Protein AF-A0AAD8W5A6-F1 (afdb_monomer_lite)

Secondary structure (DSSP, 8-state):
-HHHHHHHHHHHHHHHHHHTTTTTTT---HHHHHHTT--THHHHHTT----HHHHS--TTGGGS-------SS-SHHHHHHHHHHHHHHHHHHHHHHHHT---S--S-HHHHHHHTS--PPTT-TT-----SPPPP-----S------------SS-SSS--TTTHHHHH-HHHHH--THHHHHHHHHHHHHHHHHHHHHHHHHS-TTS-S-TT--GGGSSTT-HHHHHHHHHHHHHHHHHHHHHHHHHHHHHHHHS----HHHHHHIIIIIIHHHHHHHHHHHHHHHHHH-

Sequence (292 aa):
MHDLHRERELIYDLFEAATERVEGVGFISGEEAVNWGLSGPMLRASGIQWDLRKVDLYESYNQFDWKVQWQKEGDSLARYLVRISEMRESIKIIQQAIEKIPGGPYENLEVRRFKKAKTSEWNDFEYKFLGKKPSPNFELSKQELYVRVEAPKECERLPFDLPEAEEELVAGYQTEYSGIKYALFYLVSYLNLLVSSLFVTVLYLGGWDLSIPYISFFDFFKMNNAVGILEITMGIFITLTKAYLFLFISITIRWTLPRMRMDQLLNLGWKFLLPISLGNLLLTTSFQLVSL

InterPro domains:
  IPR001694 NADH:ubiquinone oxidoreductase, subunit 1/F420H2 oxidoreductase subunit H [PF00146] (151-284)
  IPR001694 NADH:ubiquinone oxidoreductase, subunit 1/F420H2 oxidoreductase subunit H [PTHR11432] (153-291)
  IPR018086 NADH:ubiquinone oxidoreductase, subunit 1, conserved site [PS00668] (159-172)
  IPR029014 [NiFe]-hydrogenase, large subunit [G3DSA:1.10.645.10] (2-155)
  IPR029014 [NiFe]-hydrogenase, large subunit [SSF56762] (11-153)

Organism: Lolium multiflorum (NCBI:txid4521)

pLDDT: mean 75.88, std 16.31, range [29.52, 95.25]

Radius of gyration: 30.66 Å; chains: 1; bounding box: 78×52×74 Å

Foldseek 3Di:
DVVLVVVVVVCCVVCVVVCVVFQPAQADALVRCVVVVHDDLLNQANPDQDDCCVVVPDDCSVVADAGQAGHNRSTRVSSVSSVVRVVVRVVSRVVVCVVVPDDDDPDDPVLVVVVPPDPDPDPDPPDDDCVDSPDPPDDDDPDDDDDDDNDPDDPCDDDPDHVVCCCVPPVPCVVVDDDPVSVVVVVVVLVVLLVVLLVCCVPPVVQLDNSDPPCPVVVVQPPDPVVVVVSVVSSVVVSNVSSVVSSVVVVVCVVPDDDDDPVVVVCCVPVPVVVVVVVVVVVVVVVVVVVD

Structure (mmCIF, N/CA/C/O backbone):
data_AF-A0AAD8W5A6-F1
#
_entry.id   AF-A0AAD8W5A6-F1
#
loop_
_atom_site.group_PDB
_atom_site.id
_atom_site.type_symbol
_atom_site.label_atom_id
_atom_site.label_alt_id
_atom_site.label_comp_id
_atom_site.label_asym_id
_atom_site.label_entity_id
_atom_site.label_seq_id
_atom_site.pdbx_PDB_ins_code
_atom_site.Cartn_x
_atom_site.Cartn_y
_atom_site.Cartn_z
_atom_site.occupancy
_atom_site.B_iso_or_equiv
_atom_site.auth_seq_id
_atom_site.auth_comp_id
_atom_site.auth_asym_id
_atom_site.auth_atom_id
_atom_site.pdbx_PDB_model_num
ATOM 1 N N . MET A 1 1 ? -8.857 -13.019 28.274 1.00 40.88 1 MET A N 1
ATOM 2 C CA . MET A 1 1 ? -7.566 -13.384 28.897 1.00 40.88 1 MET A CA 1
ATOM 3 C C . MET A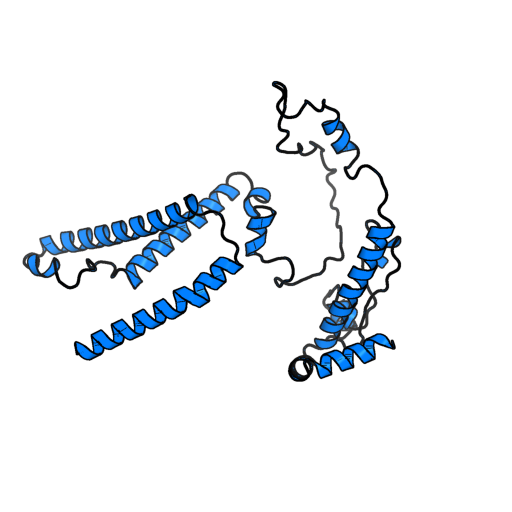 1 1 ? -7.224 -14.859 28.699 1.00 40.88 1 MET A C 1
ATOM 5 O O . MET A 1 1 ? -6.072 -15.138 28.420 1.00 40.88 1 MET A O 1
ATOM 9 N N . HIS A 1 2 ? -8.191 -15.789 28.755 1.00 40.00 2 HIS A N 1
ATOM 10 C CA . HIS A 1 2 ? -7.909 -17.222 28.557 1.00 40.00 2 HIS A CA 1
ATOM 11 C C . HIS A 1 2 ? -7.521 -17.616 27.110 1.00 40.00 2 HIS A C 1
ATOM 13 O O . HIS A 1 2 ? -6.748 -18.554 26.944 1.00 40.00 2 HIS A O 1
ATOM 19 N N . ASP A 1 3 ? -7.995 -16.888 26.087 1.00 57.75 3 ASP A N 1
ATOM 20 C CA . ASP A 1 3 ? -7.658 -17.147 24.669 1.00 57.75 3 ASP A CA 1
ATOM 21 C C . ASP A 1 3 ? -6.264 -16.637 24.261 1.00 57.75 3 ASP A C 1
ATOM 23 O O . ASP A 1 3 ? -5.530 -17.331 23.566 1.00 57.75 3 ASP A O 1
ATOM 27 N N . LEU A 1 4 ? -5.852 -15.464 24.759 1.00 57.03 4 LEU A N 1
ATOM 28 C CA . LEU A 1 4 ? -4.573 -14.838 24.389 1.00 57.03 4 LEU A CA 1
ATOM 29 C C . LEU A 1 4 ? -3.355 -15.654 24.844 1.00 57.03 4 LEU A C 1
ATOM 31 O O . LEU A 1 4 ? -2.354 -15.707 24.136 1.00 57.03 4 LEU A O 1
ATOM 35 N N . HIS A 1 5 ? -3.436 -16.317 26.004 1.00 58.38 5 HIS A N 1
ATOM 36 C CA . HIS A 1 5 ? -2.363 -17.204 26.465 1.00 58.38 5 HIS A CA 1
ATOM 37 C C . HIS A 1 5 ? -2.216 -18.442 25.576 1.00 58.38 5 HIS A C 1
ATOM 39 O O . HIS A 1 5 ? -1.097 -18.792 25.218 1.00 58.38 5 HIS A O 1
ATOM 45 N N . ARG A 1 6 ? -3.334 -19.041 25.148 1.00 61.62 6 ARG A N 1
ATOM 46 C CA . ARG A 1 6 ? -3.326 -20.191 24.234 1.00 61.62 6 ARG A CA 1
ATOM 47 C C . ARG A 1 6 ? -2.804 -19.812 22.847 1.00 61.62 6 ARG A C 1
ATOM 49 O O . ARG A 1 6 ? -2.130 -20.602 22.204 1.00 61.62 6 ARG A O 1
ATOM 56 N N . GLU A 1 7 ? -3.105 -18.606 22.376 1.00 61.84 7 GLU A N 1
ATOM 57 C CA . GLU A 1 7 ? -2.558 -18.095 21.114 1.00 61.84 7 GLU A CA 1
ATOM 58 C C . GLU A 1 7 ? -1.066 -17.848 21.177 1.00 61.84 7 GLU A C 1
ATOM 60 O O . GLU A 1 7 ? -0.357 -18.167 20.228 1.00 61.84 7 GLU A O 1
ATOM 65 N N . ARG A 1 8 ? -0.601 -17.285 22.294 1.00 63.53 8 ARG A N 1
ATOM 66 C CA . ARG A 1 8 ? 0.821 -17.091 22.520 1.00 63.53 8 ARG A CA 1
ATOM 67 C C . ARG A 1 8 ? 1.534 -18.445 22.456 1.00 63.53 8 ARG A C 1
ATOM 69 O O . ARG A 1 8 ? 2.492 -18.563 21.704 1.00 63.53 8 ARG A O 1
ATOM 76 N N . GLU A 1 9 ? 1.005 -19.466 23.133 1.00 61.66 9 GLU A N 1
ATOM 77 C CA . GLU A 1 9 ? 1.509 -20.848 23.059 1.00 61.66 9 GLU A CA 1
ATOM 78 C C . GLU A 1 9 ? 1.485 -21.409 21.628 1.00 61.66 9 GLU A C 1
ATOM 80 O O . GLU A 1 9 ? 2.519 -21.837 21.138 1.00 61.66 9 GLU A O 1
ATOM 85 N N . LEU A 1 10 ? 0.369 -21.300 20.896 1.00 64.69 10 LEU A N 1
ATOM 86 C CA . LEU A 1 10 ? 0.279 -21.778 19.507 1.00 64.69 10 LEU A CA 1
ATOM 87 C C . LEU A 1 10 ? 1.257 -21.076 18.553 1.00 64.69 10 LEU A C 1
ATOM 89 O O . LEU A 1 10 ? 1.748 -21.695 17.613 1.00 64.69 10 LEU A O 1
ATOM 93 N N . ILE A 1 11 ? 1.519 -19.782 18.753 1.00 65.31 11 ILE A N 1
ATOM 94 C CA . ILE A 1 11 ? 2.479 -19.020 17.942 1.00 65.31 11 ILE A CA 1
ATOM 95 C C . ILE A 1 11 ? 3.914 -19.433 18.282 1.00 65.31 11 ILE A C 1
ATOM 97 O O . ILE A 1 11 ? 4.718 -19.587 17.362 1.00 65.31 11 ILE A O 1
ATOM 101 N N . TYR A 1 12 ? 4.230 -19.647 19.564 1.00 64.62 12 TYR A N 1
ATOM 102 C CA . TYR A 1 12 ? 5.518 -20.219 19.960 1.00 64.62 12 TYR A CA 1
ATOM 103 C C . TYR A 1 12 ? 5.698 -21.623 19.372 1.00 64.62 12 TYR A C 1
ATOM 105 O O . TYR A 1 12 ? 6.742 -21.887 18.788 1.00 64.62 12 TYR A O 1
ATOM 113 N N . ASP A 1 13 ? 4.666 -22.467 19.403 1.00 63.31 13 ASP A N 1
ATOM 114 C CA . ASP A 1 13 ? 4.730 -23.834 18.876 1.00 63.31 13 ASP A CA 1
ATOM 115 C C . ASP A 1 13 ? 4.913 -23.878 17.347 1.00 63.31 13 ASP A C 1
ATOM 117 O O . ASP A 1 13 ? 5.602 -24.755 16.825 1.00 63.31 13 ASP A O 1
ATOM 121 N N . LEU A 1 14 ? 4.306 -22.943 16.600 1.00 61.59 14 LEU A N 1
ATOM 122 C CA . LEU A 1 14 ? 4.410 -22.903 15.133 1.00 61.59 14 LEU A CA 1
ATOM 123 C C . LEU A 1 14 ? 5.656 -22.154 14.627 1.00 61.59 14 LEU A C 1
ATOM 125 O O . LEU A 1 14 ? 6.135 -22.439 13.528 1.00 61.59 14 LEU A O 1
ATOM 129 N N . PHE A 1 15 ? 6.145 -21.163 15.382 1.00 65.50 15 PHE A N 1
ATOM 130 C CA . PHE A 1 15 ? 7.146 -20.192 14.926 1.00 65.50 15 PHE A CA 1
ATOM 131 C C . PHE A 1 15 ? 8.101 -19.725 16.040 1.00 65.50 15 PHE A C 1
ATOM 133 O O . PHE A 1 15 ? 8.435 -18.541 16.114 1.00 65.50 15 PHE A O 1
ATOM 140 N N . GLU A 1 16 ? 8.584 -20.636 16.883 1.00 71.81 16 GLU A N 1
ATOM 141 C CA . GLU A 1 16 ? 9.521 -20.368 17.989 1.00 71.81 16 GLU A CA 1
ATOM 142 C C . GLU A 1 16 ? 10.671 -19.425 17.582 1.00 71.81 16 GLU A C 1
ATOM 144 O O . GLU A 1 16 ? 10.802 -18.319 18.108 1.00 71.81 16 GLU A O 1
ATOM 149 N N . ALA A 1 17 ? 11.397 -19.776 16.515 1.00 68.12 17 ALA A N 1
ATOM 150 C CA . ALA A 1 17 ? 12.515 -18.987 15.993 1.00 68.12 17 ALA A CA 1
ATOM 151 C C . ALA A 1 17 ? 12.117 -17.600 15.447 1.00 68.12 17 ALA A C 1
ATOM 153 O O . ALA A 1 17 ? 12.955 -16.707 15.317 1.00 68.12 17 ALA A O 1
ATOM 154 N N . ALA A 1 18 ? 10.857 -17.389 15.050 1.00 66.00 18 ALA A N 1
ATOM 155 C CA . ALA A 1 18 ? 10.391 -16.061 14.658 1.00 66.00 18 ALA A CA 1
ATOM 156 C C . ALA A 1 18 ? 10.026 -15.223 15.884 1.00 66.00 18 ALA A C 1
ATOM 158 O O . ALA A 1 18 ? 10.347 -14.038 15.907 1.00 66.00 18 ALA A O 1
ATOM 159 N N . THR A 1 19 ? 9.414 -15.837 16.895 1.00 72.56 19 THR A N 1
ATOM 160 C CA . THR A 1 19 ? 9.009 -15.161 18.129 1.00 72.56 19 THR A CA 1
ATOM 161 C C . THR A 1 19 ? 10.223 -14.681 18.923 1.00 72.56 19 THR A C 1
ATOM 163 O O . THR A 1 19 ? 10.275 -13.509 19.293 1.00 72.56 19 THR A O 1
ATOM 166 N N . GLU A 1 20 ? 11.262 -15.513 19.048 1.00 76.19 20 GLU A N 1
ATOM 167 C CA . GLU A 1 20 ? 12.530 -15.148 19.703 1.00 76.19 20 GLU A CA 1
ATOM 168 C C . GLU A 1 20 ? 13.233 -13.942 19.058 1.00 76.19 20 GLU A C 1
ATOM 170 O O . GLU A 1 20 ? 13.929 -13.187 19.731 1.00 76.19 20 GLU A O 1
ATOM 175 N N . ARG A 1 21 ? 13.049 -13.719 17.749 1.00 75.06 21 ARG A N 1
ATOM 176 C CA . ARG A 1 21 ? 13.660 -12.579 17.037 1.00 75.06 21 ARG A CA 1
ATOM 177 C C . ARG A 1 21 ? 12.950 -11.251 17.278 1.00 75.06 21 ARG A C 1
ATOM 179 O O . ARG A 1 21 ? 13.483 -10.209 16.902 1.00 75.06 21 ARG A O 1
ATOM 186 N N . VAL A 1 22 ? 11.726 -11.288 17.791 1.00 77.38 22 VAL A N 1
ATOM 187 C CA . VAL A 1 22 ? 10.804 -10.144 17.805 1.00 77.38 22 VAL A CA 1
ATOM 188 C C . VAL A 1 22 ? 10.428 -9.755 19.239 1.00 77.38 22 VAL A C 1
ATOM 190 O O . VAL A 1 22 ? 10.142 -8.584 19.502 1.00 77.38 22 VAL A O 1
ATOM 193 N N . GLU A 1 23 ? 10.478 -10.707 20.171 1.00 82.19 23 GLU A N 1
ATOM 194 C CA . GLU A 1 23 ? 10.298 -10.478 21.604 1.00 82.19 23 GLU A CA 1
ATOM 195 C C . GLU A 1 23 ? 11.386 -9.545 22.162 1.00 82.19 23 GLU A C 1
ATOM 197 O O . GLU A 1 23 ? 12.576 -9.698 21.889 1.00 82.19 23 GLU A O 1
ATOM 202 N N . GLY A 1 24 ? 10.971 -8.511 22.898 1.00 81.56 24 GLY A N 1
ATOM 203 C CA . GLY A 1 24 ? 11.872 -7.500 23.466 1.00 81.56 24 GLY A CA 1
ATOM 204 C C . GLY A 1 24 ? 12.501 -6.529 22.454 1.00 81.56 24 GLY A C 1
ATOM 205 O O . GLY A 1 24 ? 13.207 -5.600 22.851 1.00 81.56 24 GLY A O 1
ATOM 206 N N . VAL A 1 25 ? 12.237 -6.680 21.152 1.00 84.94 25 VAL A N 1
ATOM 207 C CA . VAL A 1 25 ? 12.787 -5.800 20.110 1.00 84.94 25 VAL A CA 1
ATOM 208 C C . VAL A 1 25 ? 11.874 -4.604 19.866 1.00 84.94 25 VAL A C 1
ATOM 210 O O . VAL A 1 25 ? 10.673 -4.749 19.624 1.00 84.94 25 VAL A O 1
ATOM 213 N N . GLY A 1 26 ? 12.455 -3.402 19.848 1.00 83.56 26 GLY A N 1
ATOM 214 C CA . GLY A 1 26 ? 11.731 -2.165 19.545 1.00 83.56 26 GLY A CA 1
ATOM 215 C C . GLY A 1 26 ? 10.692 -1.816 20.610 1.00 83.56 26 GLY A C 1
ATOM 216 O O . GLY A 1 26 ? 9.564 -1.463 20.260 1.00 83.56 26 GLY A O 1
ATOM 217 N N . PHE A 1 27 ? 11.057 -1.978 21.881 1.00 91.62 27 PHE A N 1
ATOM 218 C CA . PHE A 1 27 ? 10.243 -1.582 23.025 1.00 91.62 27 PHE A CA 1
ATOM 219 C C . PHE A 1 27 ? 9.926 -0.083 22.984 1.00 91.62 27 PHE A C 1
ATOM 221 O O . PHE A 1 27 ? 10.818 0.733 22.755 1.00 91.62 27 PHE A O 1
ATOM 228 N N . ILE A 1 28 ? 8.658 0.263 23.209 1.00 90.81 28 ILE A N 1
ATOM 229 C CA . ILE A 1 28 ? 8.181 1.643 23.322 1.00 90.81 28 ILE A CA 1
ATOM 230 C C . ILE A 1 28 ? 7.239 1.724 24.517 1.00 90.81 28 ILE A C 1
ATOM 232 O O . ILE A 1 28 ? 6.224 1.019 24.563 1.00 90.81 28 ILE A O 1
ATOM 236 N N . SER A 1 29 ? 7.548 2.600 25.469 1.00 94.56 29 SER A N 1
ATOM 237 C CA . SER A 1 29 ? 6.673 2.854 26.613 1.00 94.56 29 SER A CA 1
ATOM 238 C C . SER A 1 29 ? 5.422 3.644 26.209 1.00 94.56 29 SER A C 1
ATOM 240 O O . SER A 1 29 ? 5.397 4.342 25.195 1.00 94.56 29 SER A O 1
ATOM 242 N N . GLY A 1 30 ? 4.361 3.571 27.018 1.00 92.31 30 GLY A N 1
ATOM 243 C CA . GLY A 1 30 ? 3.140 4.345 26.769 1.00 92.31 30 GLY A CA 1
ATOM 244 C C . GLY A 1 30 ? 3.389 5.859 26.729 1.00 92.31 30 GLY A C 1
ATOM 245 O O . GLY A 1 30 ? 2.831 6.552 25.882 1.00 92.31 30 GLY A O 1
ATOM 246 N N . GLU A 1 31 ? 4.271 6.373 27.590 1.00 94.50 31 GLU A N 1
ATOM 247 C CA . GLU A 1 31 ? 4.626 7.798 27.621 1.00 94.50 31 GLU A CA 1
ATOM 248 C C . GLU A 1 31 ? 5.377 8.227 26.355 1.00 94.50 31 GLU A C 1
ATOM 250 O O . GLU A 1 31 ? 5.037 9.245 25.752 1.00 94.50 31 GLU A O 1
ATOM 255 N N . GLU A 1 32 ? 6.348 7.428 25.902 1.00 92.50 32 GLU A N 1
ATOM 256 C CA . GLU A 1 32 ? 7.060 7.673 24.641 1.00 92.50 32 GLU A CA 1
ATOM 257 C C . GLU A 1 32 ? 6.111 7.617 23.444 1.00 92.50 32 GLU A C 1
ATOM 259 O O . GLU A 1 32 ? 6.164 8.491 22.580 1.00 92.50 32 GLU A O 1
ATOM 264 N N . ALA A 1 33 ? 5.195 6.644 23.416 1.00 91.06 33 ALA A N 1
ATOM 265 C CA . ALA A 1 33 ? 4.222 6.514 22.340 1.00 91.06 33 ALA A CA 1
ATOM 266 C C . ALA A 1 33 ? 3.334 7.763 22.210 1.00 91.06 33 ALA A C 1
ATOM 268 O O . ALA A 1 33 ? 3.078 8.217 21.093 1.00 91.06 33 ALA A O 1
ATOM 269 N N . VAL A 1 34 ? 2.904 8.349 23.332 1.00 92.81 34 VAL A N 1
ATOM 270 C CA . VAL A 1 34 ? 2.121 9.596 23.342 1.00 92.81 34 VAL A CA 1
ATOM 271 C C . VAL A 1 34 ? 2.981 10.789 22.935 1.00 92.81 34 VAL A C 1
ATOM 273 O O . VAL A 1 34 ? 2.568 11.566 22.074 1.00 92.81 34 VAL A O 1
ATOM 276 N N . ASN A 1 35 ? 4.184 10.917 23.498 1.00 95.25 35 ASN A N 1
ATOM 277 C CA . ASN A 1 35 ? 5.089 12.031 23.208 1.00 95.25 35 ASN A CA 1
ATOM 278 C C . ASN A 1 35 ? 5.527 12.069 21.737 1.00 95.25 35 ASN A C 1
ATOM 280 O O . ASN A 1 35 ? 5.684 13.147 21.168 1.00 95.25 35 ASN A O 1
ATOM 284 N N . TRP A 1 36 ? 5.697 10.907 21.103 1.00 91.69 36 TRP A N 1
ATOM 285 C CA . TRP A 1 36 ? 6.036 10.796 19.681 1.00 91.69 36 TRP A CA 1
ATOM 286 C C . TRP A 1 36 ? 4.817 10.869 18.751 1.00 91.69 36 TRP A C 1
ATOM 288 O O . TRP A 1 36 ? 4.975 10.808 17.533 1.00 91.69 36 TRP A O 1
ATOM 298 N N . GLY A 1 37 ? 3.598 10.990 19.289 1.00 88.88 37 GLY A N 1
ATOM 299 C CA . GLY A 1 37 ? 2.373 11.042 18.488 1.00 88.88 37 GLY A CA 1
ATOM 300 C C . GLY A 1 37 ? 2.063 9.730 17.758 1.00 88.88 37 GLY A C 1
ATOM 301 O O . GLY A 1 37 ? 1.445 9.739 16.687 1.00 88.88 37 GLY A O 1
ATOM 302 N N . LEU A 1 38 ? 2.494 8.591 18.309 1.00 87.44 38 LEU A N 1
ATOM 303 C CA . LEU A 1 38 ? 2.171 7.280 17.755 1.00 87.44 38 LEU A CA 1
ATOM 304 C C . LEU A 1 38 ? 0.667 7.003 17.883 1.00 87.44 38 LEU A C 1
ATOM 306 O O . LEU A 1 38 ? -0.014 7.464 18.795 1.00 87.44 38 LEU A O 1
ATOM 310 N N . SER A 1 39 ? 0.124 6.237 16.940 1.00 87.94 39 SER A N 1
ATOM 311 C CA . SER A 1 39 ? -1.311 5.941 16.867 1.00 87.94 39 SER A CA 1
ATOM 312 C C . SER A 1 39 ? -1.567 4.515 16.391 1.00 87.94 39 SER A C 1
ATOM 314 O O . SER A 1 39 ? -0.672 3.848 15.865 1.00 87.94 39 SER A O 1
ATOM 316 N N . GLY A 1 40 ? -2.800 4.045 16.590 1.00 89.50 40 GLY A N 1
ATOM 317 C CA . GLY A 1 40 ? -3.221 2.708 16.186 1.00 89.50 40 GLY A CA 1
ATOM 318 C C . GLY A 1 40 ? -2.467 1.613 16.957 1.00 89.50 40 GLY A C 1
ATOM 319 O O . GLY A 1 40 ? -2.277 1.743 18.169 1.00 89.50 40 GLY A O 1
ATOM 320 N N . PRO A 1 41 ? -1.991 0.555 16.283 1.00 89.50 41 PRO A N 1
ATOM 321 C CA . PRO A 1 41 ? -1.383 -0.608 16.936 1.00 89.50 41 PRO A CA 1
ATOM 322 C C . PRO A 1 41 ? -0.108 -0.303 17.725 1.00 89.50 41 PRO A C 1
ATOM 324 O O . PRO A 1 41 ? 0.156 -0.969 18.718 1.00 89.50 41 PRO A O 1
ATOM 327 N N . MET A 1 42 ? 0.655 0.725 17.336 1.00 89.25 42 MET A N 1
ATOM 328 C CA . MET A 1 42 ? 1.830 1.172 18.098 1.00 89.25 42 MET A CA 1
ATOM 329 C C . MET A 1 42 ? 1.431 1.655 19.497 1.00 89.25 42 MET A C 1
ATOM 331 O O . MET A 1 42 ? 2.045 1.275 20.484 1.00 89.25 42 MET A O 1
ATOM 335 N N . LEU A 1 43 ? 0.366 2.456 19.573 1.00 91.56 43 LEU A N 1
ATOM 336 C CA . LEU A 1 43 ? -0.152 3.014 20.820 1.00 91.56 43 LEU A CA 1
ATOM 337 C C . LEU A 1 43 ? -0.811 1.918 21.677 1.00 91.56 43 LEU A C 1
ATOM 339 O O . LEU A 1 43 ? -0.567 1.829 22.880 1.00 91.56 43 LEU A O 1
ATOM 343 N N . ARG A 1 44 ? -1.594 1.036 21.038 1.00 92.75 44 ARG A N 1
ATOM 344 C CA . ARG A 1 44 ? -2.288 -0.080 21.701 1.00 92.75 44 ARG A CA 1
ATOM 345 C C . ARG A 1 44 ? -1.348 -1.164 22.220 1.00 92.75 44 ARG A C 1
ATOM 347 O O . ARG A 1 44 ? -1.653 -1.776 23.238 1.00 92.75 44 ARG A O 1
ATOM 354 N N . ALA A 1 45 ? -0.216 -1.399 21.560 1.00 92.00 45 ALA A N 1
ATOM 355 C CA . ALA A 1 45 ? 0.793 -2.348 22.029 1.00 92.00 45 ALA A CA 1
ATOM 356 C C . ALA A 1 45 ? 1.595 -1.833 23.236 1.00 92.00 45 ALA A C 1
ATOM 358 O O . ALA A 1 45 ? 2.129 -2.637 23.993 1.00 92.00 45 ALA A O 1
ATOM 359 N N . SER A 1 46 ? 1.652 -0.512 23.430 1.00 93.38 46 SER A N 1
ATOM 360 C CA . SER A 1 46 ? 2.343 0.156 24.543 1.00 93.38 46 SER A CA 1
ATOM 361 C C . SER A 1 46 ? 1.454 0.377 25.779 1.00 93.38 46 SER A C 1
ATOM 363 O O . SER A 1 46 ? 1.765 1.209 26.631 1.00 93.38 46 SER A O 1
ATOM 365 N N . GLY A 1 47 ? 0.334 -0.345 25.896 1.00 92.12 47 GLY A N 1
ATOM 366 C CA . GLY A 1 47 ? -0.543 -0.318 27.072 1.00 92.12 47 GLY A CA 1
ATOM 367 C C . GLY A 1 47 ? -1.690 0.692 27.030 1.00 92.12 47 GLY A C 1
ATOM 368 O O . GLY A 1 47 ? -2.440 0.787 28.002 1.00 92.12 47 GLY A O 1
ATOM 369 N N . ILE A 1 48 ? -1.860 1.445 25.939 1.00 93.00 48 ILE A N 1
ATOM 370 C CA . ILE A 1 48 ? -2.861 2.517 25.857 1.00 93.00 48 ILE A CA 1
ATOM 371 C C . ILE A 1 48 ? -4.094 2.035 25.086 1.00 93.00 48 ILE A C 1
ATOM 373 O O . ILE A 1 48 ? -4.057 1.819 23.876 1.00 93.00 48 ILE A O 1
ATOM 377 N N . GLN A 1 49 ? -5.223 1.907 25.786 1.00 93.31 49 GLN A N 1
ATOM 378 C CA . GLN A 1 49 ? -6.508 1.478 25.220 1.00 93.31 49 GLN A CA 1
ATOM 379 C C . GLN A 1 49 ? -7.196 2.610 24.448 1.00 93.31 49 GLN A C 1
ATOM 381 O O . GLN A 1 49 ? -8.202 3.165 24.889 1.00 93.31 49 GLN A O 1
ATOM 386 N N . TRP A 1 50 ? -6.639 2.969 23.295 1.00 90.50 50 TRP A N 1
ATOM 387 C CA . TRP A 1 50 ? -7.141 4.057 22.464 1.00 90.50 50 TRP A CA 1
ATOM 388 C C . TRP A 1 50 ? -7.476 3.580 21.052 1.00 90.50 50 TRP A C 1
ATOM 390 O O . TRP A 1 50 ? -6.630 3.023 20.354 1.00 90.50 50 TRP A O 1
ATOM 400 N N . ASP A 1 51 ? -8.712 3.826 20.619 1.00 90.88 51 ASP A N 1
ATOM 401 C CA . ASP A 1 51 ? -9.194 3.511 19.275 1.00 90.88 51 ASP A CA 1
ATOM 402 C C . ASP A 1 51 ? -10.219 4.558 18.837 1.00 90.88 51 ASP A C 1
ATOM 404 O O . ASP A 1 51 ? -11.219 4.793 19.525 1.00 90.88 51 ASP A O 1
ATOM 408 N N . LEU A 1 52 ? -9.982 5.181 17.682 1.00 90.50 52 LEU A N 1
ATOM 409 C CA . LEU A 1 52 ? -10.842 6.252 17.191 1.00 90.50 52 LEU A CA 1
ATOM 410 C C . LEU A 1 52 ? -12.271 5.755 16.938 1.00 90.50 52 LEU A C 1
ATOM 412 O O . LEU A 1 52 ? -13.206 6.484 17.230 1.00 90.50 52 LEU A O 1
ATOM 416 N N . ARG A 1 53 ? -12.463 4.498 16.517 1.00 90.38 53 ARG A N 1
ATOM 417 C CA . ARG A 1 53 ? -13.791 3.920 16.239 1.00 90.38 53 ARG A CA 1
ATOM 418 C C . ARG A 1 53 ? -14.685 3.816 17.477 1.00 90.38 53 ARG A C 1
ATOM 420 O O . ARG A 1 53 ? -15.893 3.641 17.336 1.00 90.38 53 ARG A O 1
ATOM 427 N N . LYS A 1 54 ? -14.111 3.869 18.688 1.00 90.56 54 LYS A N 1
ATOM 428 C CA . LYS A 1 54 ? -14.859 3.940 19.958 1.00 90.56 54 LYS A CA 1
ATOM 429 C C . LYS A 1 54 ? -14.895 5.346 20.548 1.00 90.56 54 LYS A C 1
ATOM 431 O O . LYS A 1 54 ? -15.875 5.679 21.205 1.00 90.56 54 LYS A O 1
ATOM 436 N N . VAL A 1 55 ? -13.831 6.128 20.366 1.00 89.56 55 VAL A N 1
ATOM 437 C CA . VAL A 1 55 ? -13.704 7.466 20.961 1.00 89.56 55 VAL A CA 1
ATOM 438 C C . VAL A 1 55 ? -14.469 8.514 20.156 1.00 89.56 55 VAL A C 1
ATOM 440 O O . VAL A 1 55 ? -15.258 9.265 20.720 1.00 89.56 55 VAL A O 1
ATOM 443 N N . ASP A 1 56 ? -14.231 8.563 18.848 1.00 87.00 56 ASP A N 1
ATOM 444 C CA . ASP A 1 56 ? -14.787 9.542 17.917 1.00 87.00 56 ASP A CA 1
ATOM 445 C C . ASP A 1 56 ? -15.601 8.768 16.877 1.00 87.00 56 ASP A C 1
ATOM 447 O O . ASP A 1 56 ? -15.093 8.303 15.857 1.00 87.00 56 ASP A O 1
ATOM 451 N N . LEU A 1 57 ? -16.856 8.496 17.234 1.00 87.19 57 LEU A N 1
ATOM 452 C CA . LEU A 1 57 ? -17.723 7.585 16.497 1.00 87.19 57 LEU A CA 1
ATOM 453 C C . LEU A 1 57 ? -17.956 8.101 15.073 1.00 87.19 57 LEU A C 1
ATOM 455 O O . LEU A 1 57 ? -18.635 9.107 14.872 1.00 87.19 57 LEU A O 1
ATOM 459 N N . TYR A 1 58 ? -17.462 7.359 14.086 1.00 86.25 58 TYR A N 1
ATOM 460 C CA . TYR A 1 58 ? -17.799 7.550 12.680 1.00 86.25 58 TYR A CA 1
ATOM 461 C C . TYR A 1 58 ? -18.534 6.322 12.132 1.00 86.25 58 TYR A C 1
ATOM 463 O O . TYR A 1 58 ? -18.407 5.211 12.652 1.00 86.25 58 TYR A O 1
ATOM 471 N N . GLU A 1 59 ? -19.330 6.542 11.085 1.00 87.19 59 GLU A N 1
ATOM 472 C CA . GLU A 1 59 ? -20.162 5.516 10.442 1.00 87.19 59 GLU A CA 1
ATOM 473 C C . GLU A 1 59 ? -21.049 4.745 11.442 1.00 87.19 59 GLU A C 1
ATOM 475 O O . GLU A 1 59 ? -21.808 5.356 12.195 1.00 87.19 59 GLU A O 1
ATOM 480 N N . SER A 1 60 ? -21.002 3.409 11.427 1.00 89.12 60 SER A N 1
ATOM 481 C CA . SER A 1 60 ? -21.858 2.526 12.226 1.00 89.12 60 SER A CA 1
ATOM 482 C C . SER A 1 60 ? -21.073 1.623 13.183 1.00 89.12 60 SER A C 1
ATOM 484 O O . SER A 1 60 ? -21.610 0.626 13.667 1.00 89.12 60 SER A O 1
ATOM 486 N N . TYR A 1 61 ? -19.813 1.952 13.502 1.00 90.88 61 TYR A N 1
ATOM 487 C CA . TYR A 1 61 ? -18.974 1.142 14.405 1.00 90.88 61 TYR A CA 1
ATOM 488 C C . TYR A 1 61 ? -19.534 1.015 15.829 1.00 90.88 61 TYR A C 1
ATOM 490 O O . TYR A 1 61 ? -19.195 0.070 16.547 1.00 90.88 61 TYR A O 1
ATOM 498 N N . ASN A 1 62 ? -20.411 1.936 16.235 1.00 92.00 62 ASN A N 1
ATOM 499 C CA . ASN A 1 62 ? -21.142 1.892 17.501 1.00 92.00 62 ASN A CA 1
ATOM 500 C C . ASN A 1 62 ? -22.255 0.829 17.544 1.00 92.00 62 ASN A C 1
ATOM 502 O O . ASN A 1 62 ? -22.702 0.480 18.632 1.00 92.00 62 ASN A O 1
ATOM 506 N N . GLN A 1 63 ? -22.704 0.309 16.397 1.00 91.06 63 GLN A N 1
ATOM 507 C CA . GLN A 1 63 ? -23.784 -0.688 16.310 1.00 91.06 63 GLN A CA 1
ATOM 508 C C . GLN A 1 63 ? -23.287 -2.136 16.456 1.00 91.06 63 GLN A C 1
ATOM 510 O O . GLN A 1 63 ? -24.091 -3.074 16.567 1.00 91.06 63 GLN A O 1
ATOM 515 N N . PHE A 1 64 ? -21.969 -2.330 16.444 1.00 92.94 64 PHE A N 1
ATOM 516 C CA . PHE A 1 64 ? -21.321 -3.631 16.550 1.00 92.94 64 PHE A CA 1
ATOM 517 C C . PHE A 1 64 ? -20.752 -3.843 17.957 1.00 92.94 64 PHE A C 1
ATOM 519 O O . PHE A 1 64 ? -20.164 -2.940 18.558 1.00 92.94 64 PHE A O 1
ATOM 526 N N . ASP A 1 65 ? -20.902 -5.059 18.478 1.00 94.00 65 ASP A N 1
ATOM 527 C CA . ASP A 1 65 ? -20.267 -5.481 19.721 1.00 94.00 65 ASP A CA 1
ATOM 528 C C . ASP A 1 65 ? -18.836 -5.928 19.432 1.00 94.00 65 ASP A C 1
ATOM 530 O O . ASP A 1 65 ? -18.599 -7.006 18.880 1.00 94.00 65 ASP A O 1
ATOM 534 N N . TRP A 1 66 ? -17.880 -5.092 19.816 1.00 93.31 66 TRP A N 1
ATOM 535 C CA . TRP A 1 66 ? -16.465 -5.369 19.643 1.00 93.31 66 TRP A CA 1
ATOM 536 C C . TRP A 1 66 ? -15.611 -4.688 20.705 1.00 93.31 66 TRP A C 1
ATOM 538 O O . TRP A 1 66 ? -16.023 -3.674 21.291 1.00 93.31 66 TRP A O 1
ATOM 548 N N . LYS A 1 67 ? -14.421 -5.246 20.946 1.00 92.81 67 LYS A N 1
ATOM 549 C CA . LYS A 1 67 ? -13.477 -4.785 21.973 1.00 92.81 67 LYS A CA 1
ATOM 550 C C . LYS A 1 67 ? -12.184 -4.259 21.361 1.00 92.81 67 LYS A C 1
ATOM 552 O O . LYS A 1 67 ? -11.668 -4.817 20.400 1.00 92.81 67 LYS A O 1
ATOM 557 N N . VAL A 1 68 ? -11.647 -3.201 21.964 1.00 92.50 68 VAL A N 1
ATOM 558 C CA . VAL A 1 68 ? -10.332 -2.664 21.597 1.00 92.50 68 VAL A CA 1
ATOM 559 C C . VAL A 1 68 ? -9.259 -3.638 22.077 1.00 92.50 68 VAL A C 1
ATOM 561 O O . VAL A 1 68 ? -9.186 -3.943 23.268 1.00 92.50 68 VAL A O 1
ATOM 564 N N . GLN A 1 69 ? -8.446 -4.126 21.145 1.00 93.12 69 GLN A N 1
ATOM 565 C CA . GLN A 1 69 ? -7.371 -5.077 21.415 1.00 93.12 69 GLN A CA 1
ATOM 566 C C . GLN A 1 69 ? -6.085 -4.318 21.744 1.00 93.12 69 GLN A C 1
ATOM 568 O O . GLN A 1 69 ? -5.691 -3.417 21.010 1.00 93.12 69 GLN A O 1
ATOM 573 N N . TRP A 1 70 ? -5.443 -4.651 22.859 1.00 92.94 70 TRP A N 1
ATOM 574 C CA . TRP A 1 70 ? -4.264 -3.947 23.363 1.00 92.94 70 TRP A CA 1
ATOM 575 C C . TRP A 1 70 ? -3.334 -4.921 24.085 1.00 92.94 70 TRP A C 1
ATOM 577 O O . TRP A 1 70 ? -3.755 -6.005 24.490 1.00 92.94 70 TRP A O 1
ATOM 587 N N . GLN A 1 71 ? -2.075 -4.526 24.229 1.00 91.31 71 GLN A N 1
ATOM 588 C CA . GLN A 1 71 ? -1.026 -5.277 24.920 1.00 91.31 71 GLN A CA 1
ATOM 589 C C . GLN A 1 71 ? -0.219 -4.313 25.794 1.00 91.31 71 GLN A C 1
ATOM 591 O O . GLN A 1 71 ? -0.302 -3.099 25.601 1.00 91.31 71 GLN A O 1
ATOM 596 N N . LYS A 1 72 ? 0.507 -4.820 26.793 1.00 90.81 72 LYS A N 1
ATOM 597 C CA . LYS A 1 72 ? 1.232 -3.985 27.773 1.00 90.81 72 LYS A CA 1
ATOM 598 C C . LYS A 1 72 ? 2.737 -3.927 27.496 1.00 90.81 72 LYS A C 1
ATOM 600 O O . LYS A 1 72 ? 3.414 -3.023 27.975 1.00 90.81 72 LYS A O 1
ATOM 605 N N . GLU A 1 73 ? 3.253 -4.898 26.761 1.00 89.62 73 GLU A N 1
ATOM 606 C CA . GLU A 1 73 ? 4.672 -5.208 26.644 1.00 89.62 73 GLU A CA 1
ATOM 607 C C . GLU A 1 73 ? 5.429 -4.208 25.759 1.00 89.62 73 GLU A C 1
ATOM 609 O O . GLU A 1 73 ? 6.632 -4.059 25.929 1.00 89.62 73 GLU A O 1
ATOM 614 N N . GLY A 1 74 ? 4.756 -3.487 24.853 1.00 87.00 74 GLY A N 1
ATOM 615 C CA . GLY A 1 74 ? 5.346 -2.394 24.065 1.00 87.00 74 GLY A CA 1
ATOM 616 C C . GLY A 1 74 ? 6.378 -2.814 23.013 1.00 87.00 74 GLY A C 1
ATOM 617 O O . GLY A 1 74 ? 6.902 -1.960 22.295 1.00 87.00 74 GLY A O 1
ATOM 618 N N . ASP A 1 75 ? 6.678 -4.105 22.901 1.00 87.62 75 ASP A N 1
ATOM 619 C CA . ASP A 1 75 ? 7.646 -4.665 21.967 1.00 87.62 75 ASP A CA 1
ATOM 620 C C . ASP A 1 75 ? 7.023 -5.004 20.600 1.00 87.62 75 ASP A C 1
ATOM 622 O O . ASP A 1 75 ? 5.837 -4.785 20.322 1.00 87.62 75 ASP A O 1
ATOM 626 N N . SER A 1 76 ? 7.850 -5.499 19.681 1.00 86.25 76 SER A N 1
ATOM 627 C CA . SER A 1 76 ? 7.386 -5.868 18.341 1.00 86.25 76 SER A CA 1
ATOM 628 C C . SER A 1 76 ? 6.423 -7.058 18.359 1.00 86.25 76 SER A C 1
ATOM 630 O O . SER A 1 76 ? 5.532 -7.123 17.509 1.00 86.25 76 SER A O 1
ATOM 632 N N . LEU A 1 77 ? 6.550 -7.957 19.340 1.00 84.44 77 LEU A N 1
ATOM 633 C CA . LEU A 1 77 ? 5.658 -9.101 19.497 1.00 84.44 77 LEU A CA 1
ATOM 634 C C . LEU A 1 77 ? 4.264 -8.646 19.943 1.00 84.44 77 LEU A C 1
ATOM 636 O O . LEU A 1 77 ? 3.268 -9.063 19.355 1.00 84.44 77 LEU A O 1
ATOM 640 N N . ALA A 1 78 ? 4.178 -7.721 20.897 1.00 87.44 78 ALA A N 1
ATOM 641 C CA . ALA A 1 78 ? 2.931 -7.094 21.317 1.00 87.44 78 ALA A CA 1
ATOM 642 C C . ALA A 1 78 ? 2.200 -6.448 20.139 1.00 87.44 78 ALA A C 1
ATOM 644 O O . ALA A 1 78 ? 0.997 -6.649 19.965 1.00 87.44 78 ALA A O 1
ATOM 645 N N . ARG A 1 79 ? 2.928 -5.730 19.274 1.00 87.56 79 ARG A N 1
ATOM 646 C CA . ARG A 1 79 ? 2.362 -5.136 18.050 1.00 87.56 79 ARG A CA 1
ATOM 647 C C . ARG A 1 79 ? 1.795 -6.188 17.108 1.00 87.56 79 ARG A C 1
ATOM 649 O O . ARG A 1 79 ? 0.701 -6.000 16.579 1.00 87.56 79 ARG A O 1
ATOM 656 N N . TYR A 1 80 ? 2.512 -7.290 16.919 1.00 86.31 80 TYR A N 1
ATOM 657 C CA . TYR A 1 80 ? 2.034 -8.414 16.121 1.00 86.31 80 TYR A CA 1
ATOM 658 C C . TYR A 1 80 ? 0.761 -9.035 16.720 1.00 86.31 80 TYR A C 1
ATOM 660 O O . TYR A 1 80 ? -0.239 -9.184 16.021 1.00 86.31 80 TYR A O 1
ATOM 668 N N . LEU A 1 81 ? 0.744 -9.313 18.026 1.00 86.38 81 LEU A N 1
ATOM 669 C CA . LEU A 1 81 ? -0.413 -9.894 18.717 1.00 86.38 81 LEU A CA 1
ATOM 670 C C . LEU A 1 81 ? -1.650 -8.986 18.671 1.00 86.38 81 LE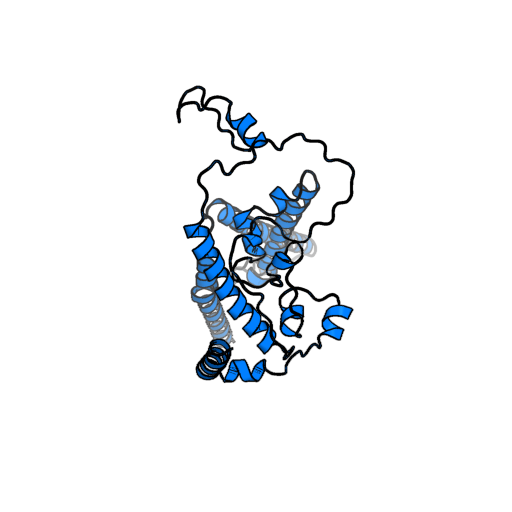U A C 1
ATOM 672 O O . LEU A 1 81 ? -2.764 -9.480 18.476 1.00 86.38 81 LEU A O 1
ATOM 676 N N . VAL A 1 82 ? -1.472 -7.665 18.797 1.00 89.44 82 VAL A N 1
ATOM 677 C CA . VAL A 1 82 ? -2.555 -6.684 18.611 1.00 89.44 82 VAL A CA 1
ATOM 678 C C . VAL A 1 82 ? -3.162 -6.818 17.213 1.00 89.44 82 VAL A C 1
ATOM 680 O O . VAL A 1 82 ? -4.381 -6.907 17.098 1.00 89.44 82 VAL A O 1
ATOM 683 N N . ARG A 1 83 ? -2.343 -6.929 16.158 1.00 88.12 83 ARG A N 1
ATOM 684 C CA . ARG A 1 83 ? -2.822 -7.095 14.771 1.00 88.12 83 ARG A CA 1
ATOM 685 C C . ARG A 1 83 ? -3.586 -8.399 14.563 1.00 88.12 83 ARG A C 1
ATOM 687 O O . ARG A 1 83 ? -4.657 -8.388 13.960 1.00 88.12 83 ARG A O 1
ATOM 694 N N . ILE A 1 84 ? -3.071 -9.517 15.080 1.00 84.81 84 ILE A N 1
ATOM 695 C CA . ILE A 1 84 ? -3.773 -10.809 15.011 1.00 84.81 84 ILE A CA 1
ATOM 696 C C . ILE A 1 84 ? -5.144 -10.712 15.690 1.00 84.81 84 ILE A C 1
ATOM 698 O O . ILE A 1 84 ? -6.153 -11.167 15.147 1.00 84.81 84 ILE A O 1
ATOM 702 N N . SER A 1 85 ? -5.190 -10.062 16.851 1.00 87.50 85 SER A N 1
ATOM 703 C CA . SER A 1 85 ? -6.425 -9.858 17.606 1.00 87.50 85 SER A CA 1
ATOM 704 C C . SER A 1 85 ? -7.400 -8.932 16.865 1.00 87.50 85 SER A C 1
ATOM 706 O O . SER A 1 85 ? -8.599 -9.203 16.822 1.00 87.50 85 SER A O 1
ATOM 708 N N . GLU A 1 86 ? -6.903 -7.872 16.223 1.00 89.38 86 GLU A N 1
ATOM 709 C CA . GLU A 1 86 ? -7.699 -6.961 15.390 1.00 89.38 86 GLU A CA 1
ATOM 710 C C . GLU A 1 86 ? -8.311 -7.659 14.177 1.00 89.38 86 GLU A C 1
ATOM 712 O O . GLU A 1 86 ? -9.469 -7.399 13.852 1.00 89.38 86 GLU A O 1
ATOM 717 N N . MET A 1 87 ? -7.585 -8.572 13.525 1.00 87.25 87 MET A N 1
ATOM 718 C CA . MET A 1 87 ? -8.129 -9.351 12.407 1.00 87.25 87 MET A CA 1
ATOM 719 C C . MET A 1 87 ? -9.318 -10.209 12.848 1.00 87.25 87 MET A C 1
ATOM 721 O O . MET A 1 87 ? -10.337 -10.266 12.161 1.00 87.25 87 MET A O 1
ATOM 725 N N . ARG A 1 88 ? -9.236 -10.826 14.029 1.00 86.44 88 ARG A N 1
ATOM 726 C CA . ARG A 1 88 ? -10.340 -11.616 14.596 1.00 86.44 88 ARG A CA 1
ATOM 727 C C . ARG A 1 88 ? -11.532 -10.748 14.965 1.00 86.44 88 ARG A C 1
ATOM 729 O O . ARG A 1 88 ? -12.668 -11.097 14.654 1.00 86.44 88 ARG A O 1
ATOM 736 N N . GLU A 1 89 ? -11.276 -9.600 15.582 1.00 91.00 89 GLU A N 1
ATOM 737 C CA . GLU A 1 89 ? -12.334 -8.647 15.899 1.00 91.00 89 GLU A CA 1
ATOM 738 C C . GLU A 1 89 ? -12.992 -8.101 14.621 1.00 91.00 89 GLU A C 1
ATOM 740 O O . GLU A 1 89 ? -14.209 -7.951 14.565 1.00 91.00 89 GLU A O 1
ATOM 745 N N . SER A 1 90 ? -12.217 -7.903 13.553 1.00 91.19 90 SER A N 1
ATOM 746 C CA . SER A 1 90 ? -12.729 -7.503 12.239 1.00 91.19 90 SER A CA 1
ATOM 747 C C . SER A 1 90 ? -13.632 -8.580 11.639 1.00 91.19 90 SER A C 1
ATOM 749 O O . SER A 1 90 ? -14.716 -8.258 11.160 1.00 91.19 90 SER A O 1
ATOM 751 N N . ILE A 1 91 ? -13.262 -9.863 11.739 1.00 92.44 91 ILE A N 1
ATOM 752 C CA . ILE A 1 91 ? -14.137 -10.981 11.342 1.00 92.44 91 ILE A CA 1
ATOM 753 C C . ILE A 1 91 ? -15.444 -10.950 12.146 1.00 92.44 91 ILE A C 1
ATOM 755 O O . ILE A 1 91 ? -16.521 -11.083 11.566 1.00 92.44 91 ILE A O 1
ATOM 759 N N . LYS A 1 92 ? -15.371 -10.715 13.461 1.00 93.81 92 LYS A N 1
ATOM 760 C CA . LYS A 1 92 ? -16.555 -10.602 14.327 1.00 93.81 92 LYS A CA 1
ATOM 761 C C . LYS A 1 92 ? -17.454 -9.430 13.917 1.00 93.81 92 LYS A C 1
ATOM 763 O O . LYS A 1 92 ? -18.678 -9.561 13.929 1.00 93.81 92 LYS A O 1
ATOM 768 N N . ILE A 1 93 ? -16.869 -8.289 13.553 1.00 94.06 93 ILE A N 1
ATOM 769 C CA . ILE A 1 93 ? -17.605 -7.123 13.046 1.00 94.06 93 ILE A CA 1
ATOM 770 C C . ILE A 1 93 ? -18.267 -7.461 11.707 1.00 94.06 93 ILE A C 1
ATOM 772 O O . ILE A 1 93 ? -19.448 -7.179 11.540 1.00 94.06 93 ILE A O 1
ATOM 776 N N . ILE A 1 94 ? -17.553 -8.109 10.782 1.00 93.44 94 ILE A N 1
ATOM 777 C CA . ILE A 1 94 ? -18.085 -8.511 9.471 1.00 93.44 94 ILE A CA 1
ATOM 778 C C . ILE A 1 94 ? -19.265 -9.473 9.630 1.00 93.44 94 ILE A C 1
ATOM 780 O O . ILE A 1 94 ? -20.295 -9.280 8.991 1.00 93.44 94 ILE A O 1
ATOM 784 N N . GLN A 1 95 ? -19.157 -10.473 10.507 1.00 94.88 95 GLN A N 1
ATOM 785 C CA . GLN A 1 95 ? -20.252 -11.408 10.790 1.00 94.88 95 GLN A CA 1
ATOM 786 C C . GLN A 1 95 ? -21.499 -10.672 11.298 1.00 94.88 95 GLN A C 1
ATOM 788 O O . GLN A 1 95 ? -22.588 -10.853 10.758 1.00 94.88 95 GLN A O 1
ATOM 793 N N . GLN A 1 96 ? -21.328 -9.759 12.259 1.00 94.62 96 GLN A N 1
ATOM 794 C CA . GLN A 1 96 ? -22.431 -8.930 12.751 1.00 94.62 96 GLN A CA 1
ATOM 795 C C . GLN A 1 96 ? -22.985 -7.987 11.682 1.00 94.62 96 GLN A C 1
ATOM 797 O O . GLN A 1 96 ? -24.184 -7.721 11.664 1.00 94.62 96 GLN A O 1
ATOM 802 N N . ALA A 1 97 ? -22.129 -7.455 10.810 1.00 92.44 97 ALA A N 1
ATOM 803 C CA . ALA A 1 97 ? -22.540 -6.590 9.718 1.00 92.44 97 ALA A CA 1
ATOM 804 C C . ALA A 1 97 ? -23.409 -7.353 8.720 1.00 92.44 97 ALA A C 1
ATOM 806 O O . ALA A 1 97 ? -24.456 -6.831 8.361 1.00 92.44 97 ALA A O 1
ATOM 807 N N . ILE A 1 98 ? -23.033 -8.585 8.352 1.00 92.94 98 ILE A N 1
ATOM 808 C CA . ILE A 1 98 ? -23.804 -9.466 7.458 1.00 92.94 98 ILE A CA 1
ATOM 809 C C . ILE A 1 98 ? -25.196 -9.757 8.030 1.00 92.94 98 ILE A C 1
ATOM 811 O O . ILE A 1 98 ? -26.186 -9.683 7.306 1.00 92.94 98 ILE A O 1
ATOM 815 N N . GLU A 1 99 ? -25.292 -10.039 9.329 1.00 93.31 99 GLU A N 1
ATOM 816 C CA . GLU A 1 99 ? -26.576 -10.284 9.999 1.00 93.31 99 GLU A CA 1
ATOM 817 C C . GLU A 1 99 ? -27.455 -9.029 10.081 1.00 93.31 99 GLU A C 1
ATOM 819 O O . GLU A 1 99 ? -28.682 -9.118 10.049 1.00 93.31 99 GLU A O 1
ATOM 824 N N . LYS A 1 100 ? -26.830 -7.852 10.191 1.00 90.12 100 LYS A N 1
ATOM 825 C CA . LYS A 1 100 ? -27.501 -6.566 10.410 1.00 90.12 100 LYS A CA 1
ATOM 826 C C . LYS A 1 100 ? -27.626 -5.713 9.148 1.00 90.12 100 LYS A C 1
ATOM 828 O O . LYS A 1 100 ? -27.996 -4.547 9.285 1.00 90.12 100 LYS A O 1
ATOM 833 N N . ILE A 1 101 ? -27.326 -6.233 7.949 1.00 89.12 101 ILE A N 1
ATOM 834 C CA . ILE A 1 101 ? -27.375 -5.434 6.711 1.00 89.12 101 ILE A CA 1
ATOM 835 C C . ILE A 1 101 ? -28.782 -4.845 6.556 1.00 89.12 101 ILE A C 1
ATOM 837 O O . ILE A 1 101 ? -29.739 -5.593 6.333 1.00 89.12 101 ILE A O 1
ATOM 841 N N . PRO A 1 102 ? -28.939 -3.511 6.642 1.00 86.12 102 PRO A N 1
ATOM 842 C CA . PRO A 1 102 ? -30.233 -2.906 6.421 1.00 86.12 102 PRO A CA 1
ATOM 843 C C . PRO A 1 102 ? -30.565 -2.981 4.931 1.00 86.12 102 PRO A C 1
ATOM 845 O O . PRO A 1 102 ? -29.745 -2.669 4.066 1.00 86.12 102 PRO A O 1
ATOM 848 N N . GLY A 1 103 ? -31.804 -3.350 4.621 1.00 82.19 103 GLY A N 1
ATOM 849 C CA . GLY A 1 103 ? -32.351 -3.093 3.297 1.00 82.19 103 GLY A CA 1
ATOM 850 C C . GLY A 1 103 ? -32.468 -1.585 3.063 1.00 82.19 103 GLY A C 1
ATOM 851 O O . GLY A 1 103 ? -32.748 -0.815 3.980 1.00 82.19 103 GLY A O 1
ATOM 852 N N . GLY A 1 104 ? -32.274 -1.147 1.825 1.00 82.69 104 GLY A N 1
ATOM 853 C CA . GLY A 1 104 ? -32.466 0.247 1.450 1.00 82.69 104 GLY A CA 1
ATOM 854 C C . GLY A 1 104 ? -31.496 0.698 0.369 1.00 82.69 104 GLY A C 1
ATOM 855 O O . GLY A 1 104 ? -30.631 -0.063 -0.064 1.00 82.69 104 GLY A O 1
ATOM 856 N N . PRO A 1 105 ? -31.640 1.935 -0.123 1.00 76.62 105 PRO A N 1
ATOM 857 C CA . PRO A 1 105 ? -30.791 2.391 -1.206 1.00 76.62 105 PRO A CA 1
ATOM 858 C C . PRO A 1 105 ? -29.445 2.881 -0.652 1.00 76.62 105 PRO A C 1
ATOM 860 O O . PRO A 1 105 ? -29.401 3.738 0.228 1.00 76.62 105 PRO A O 1
ATOM 863 N N . TYR A 1 106 ? -28.360 2.359 -1.216 1.00 74.56 106 TYR A N 1
ATOM 864 C CA . TYR A 1 106 ? -26.971 2.559 -0.777 1.00 74.56 106 TYR A CA 1
ATOM 865 C C . TYR A 1 106 ? -26.339 3.878 -1.256 1.00 74.56 106 TYR A C 1
ATOM 867 O O . TYR A 1 106 ? -25.260 4.259 -0.817 1.00 74.56 106 TYR A O 1
ATOM 875 N N . GLU A 1 107 ? -26.984 4.584 -2.186 1.00 68.56 107 GLU A N 1
ATOM 876 C CA . GLU A 1 107 ? -26.467 5.845 -2.720 1.00 68.56 107 GLU A CA 1
ATOM 877 C C . GLU A 1 107 ? -27.005 7.039 -1.939 1.00 68.56 107 GLU A C 1
ATOM 879 O O . GLU A 1 107 ? -28.169 7.050 -1.520 1.00 68.56 107 GLU A O 1
ATOM 884 N N . ASN A 1 108 ? -26.184 8.084 -1.830 1.00 67.31 108 ASN A N 1
ATOM 885 C CA . ASN A 1 108 ? -26.607 9.375 -1.305 1.00 67.31 108 ASN A CA 1
ATOM 886 C C . ASN A 1 108 ? -27.865 9.872 -2.055 1.00 67.31 108 ASN A C 1
ATOM 888 O O . ASN A 1 108 ? -27.976 9.727 -3.278 1.00 67.31 108 ASN A O 1
ATOM 892 N N . LEU A 1 109 ? -28.823 10.436 -1.316 1.00 60.78 109 LEU A N 1
ATOM 893 C CA . LEU A 1 109 ? -30.106 10.926 -1.830 1.00 60.78 109 LEU A CA 1
ATOM 894 C C . LEU A 1 109 ? -29.932 11.904 -3.000 1.00 60.78 109 LEU A C 1
ATOM 896 O O . LEU A 1 109 ? -30.714 11.868 -3.948 1.00 60.78 109 LEU A O 1
ATOM 900 N N . GLU A 1 110 ? -28.882 12.721 -2.968 1.00 58.12 110 GLU A N 1
ATOM 901 C CA . GLU A 1 110 ? -28.578 13.687 -4.027 1.00 58.12 110 GLU A CA 1
ATOM 902 C C . GLU A 1 110 ? -28.119 13.009 -5.329 1.00 58.12 110 GLU A C 1
ATOM 904 O O . GLU A 1 110 ? -28.551 13.384 -6.416 1.00 58.12 110 GLU A O 1
ATOM 909 N N . VAL A 1 111 ? -27.343 11.922 -5.247 1.00 57.19 111 VAL A N 1
ATOM 910 C CA . VAL A 1 111 ? -26.934 11.131 -6.427 1.00 57.19 111 VAL A CA 1
ATOM 911 C C . VAL A 1 111 ? -28.140 10.420 -7.054 1.00 57.19 111 VAL A C 1
ATOM 913 O O . VAL A 1 111 ? -28.237 10.307 -8.278 1.00 57.19 111 VAL A O 1
ATOM 916 N N . ARG A 1 112 ? -29.123 10.015 -6.237 1.00 54.91 112 ARG A N 1
ATOM 917 C CA . ARG A 1 112 ? -30.385 9.442 -6.736 1.00 54.91 112 ARG A CA 1
ATOM 918 C C . ARG A 1 112 ? -31.207 10.438 -7.556 1.00 54.91 112 ARG A C 1
ATOM 920 O O . ARG A 1 112 ? -31.944 10.004 -8.440 1.00 54.91 112 ARG A O 1
ATOM 927 N N . ARG A 1 113 ? -31.087 11.753 -7.311 1.00 56.22 113 ARG A N 1
ATOM 928 C CA . ARG A 1 113 ? -31.777 12.778 -8.121 1.00 56.22 113 ARG A CA 1
ATOM 929 C C . ARG A 1 113 ? -31.297 12.764 -9.573 1.00 56.22 113 ARG A C 1
ATOM 931 O O . ARG A 1 113 ? -32.122 12.917 -10.466 1.00 56.22 113 ARG A O 1
ATOM 938 N N . PHE A 1 114 ? -30.017 12.475 -9.815 1.00 54.44 114 PHE A N 1
ATOM 939 C CA . PHE A 1 114 ? -29.472 12.320 -11.169 1.00 54.44 114 PHE A CA 1
ATOM 940 C C . PHE A 1 114 ? -29.911 11.011 -11.842 1.00 54.44 114 PHE A C 1
ATOM 942 O O . PHE A 1 114 ? -30.216 11.010 -13.031 1.00 54.44 114 PHE A O 1
ATOM 949 N N . LYS A 1 115 ? -30.019 9.908 -11.084 1.00 52.41 115 LYS A N 1
ATOM 950 C CA . LYS A 1 115 ? -30.528 8.615 -11.591 1.00 52.41 115 LYS A CA 1
ATOM 951 C C . LYS A 1 115 ? -32.027 8.598 -11.913 1.00 52.41 115 LYS A C 1
ATOM 953 O O . LYS A 1 115 ? -32.481 7.671 -12.570 1.00 52.41 115 LYS A O 1
ATOM 958 N N . LYS A 1 116 ? -32.807 9.587 -11.461 1.00 52.47 116 LYS A N 1
ATOM 959 C CA . LYS A 1 116 ? -34.239 9.699 -11.800 1.00 52.47 116 LYS A CA 1
ATOM 960 C C . LYS A 1 116 ? -34.494 10.040 -13.275 1.00 52.47 116 LYS A C 1
ATOM 962 O O . LYS A 1 116 ? -35.638 9.939 -13.712 1.00 52.47 116 LYS A O 1
ATOM 967 N N . ALA A 1 117 ? -33.473 10.431 -14.042 1.00 54.62 117 ALA A N 1
ATOM 968 C CA . ALA A 1 117 ? -33.595 10.519 -15.492 1.00 54.62 117 ALA A CA 1
ATOM 969 C C . ALA A 1 117 ? -33.743 9.099 -16.071 1.00 54.62 117 ALA A C 1
ATOM 971 O O . ALA A 1 117 ? -32.869 8.264 -15.859 1.00 54.62 117 ALA A O 1
ATOM 972 N N . LYS A 1 118 ? -34.889 8.853 -16.727 1.00 53.69 118 LYS A N 1
ATOM 973 C CA . LYS A 1 118 ? -35.383 7.581 -17.292 1.00 53.69 118 LYS A CA 1
ATOM 974 C C . LYS A 1 118 ? -34.309 6.504 -17.503 1.00 53.69 118 LYS A C 1
ATOM 976 O O . LYS A 1 118 ? -33.404 6.668 -18.318 1.00 53.69 118 LYS A O 1
ATOM 981 N N . THR A 1 119 ? -34.508 5.364 -16.847 1.00 53.19 119 THR A N 1
ATOM 982 C CA . THR A 1 119 ? -33.948 4.071 -17.249 1.00 53.19 119 THR A CA 1
ATOM 983 C C . THR A 1 119 ? -34.470 3.739 -18.647 1.00 53.19 119 THR A C 1
ATOM 985 O O . THR A 1 119 ? -35.593 3.261 -18.790 1.00 53.19 119 THR A O 1
ATOM 988 N N . SER A 1 120 ? -33.699 4.076 -19.676 1.00 59.78 120 SER A N 1
ATOM 989 C CA . SER A 1 120 ? -33.882 3.524 -21.020 1.00 59.78 120 SER A CA 1
ATOM 990 C C . SER A 1 120 ? -33.658 2.013 -20.964 1.00 59.78 120 SER A C 1
ATOM 992 O O . SER A 1 120 ? -32.861 1.534 -20.149 1.00 59.78 120 SER A O 1
ATOM 994 N N . GLU A 1 121 ? -34.374 1.253 -21.794 1.00 59.00 121 GLU A N 1
ATOM 995 C CA . GLU A 1 121 ? -34.117 -0.181 -21.916 1.00 59.00 121 GLU A CA 1
ATOM 996 C C . GLU A 1 121 ? -32.694 -0.405 -22.440 1.00 59.00 121 GLU A C 1
ATOM 998 O O . GLU A 1 121 ? -32.173 0.353 -23.262 1.00 59.00 121 GLU A O 1
ATOM 1003 N N . TRP A 1 122 ? -32.026 -1.425 -21.906 1.00 52.25 122 TRP A N 1
ATOM 1004 C CA . TRP A 1 122 ? -30.667 -1.772 -22.304 1.00 52.25 122 TRP A CA 1
ATOM 1005 C C . TRP A 1 122 ? -30.651 -2.120 -23.806 1.00 52.25 122 TRP A C 1
ATOM 1007 O O . TRP A 1 122 ? -31.366 -3.028 -24.219 1.00 52.25 122 TRP A O 1
ATOM 1017 N N . ASN A 1 123 ? -29.844 -1.398 -24.598 1.00 57.03 123 ASN A N 1
ATOM 1018 C CA . ASN A 1 123 ? -29.790 -1.394 -26.079 1.00 57.03 123 ASN A CA 1
ATOM 1019 C C . ASN A 1 123 ? -30.905 -0.647 -26.836 1.00 57.03 123 ASN A C 1
ATOM 1021 O O . ASN A 1 123 ? -30.995 -0.787 -28.056 1.00 57.03 123 ASN A O 1
ATOM 1025 N N . ASP A 1 124 ? -31.715 0.176 -26.174 1.00 63.66 124 ASP A N 1
ATOM 1026 C CA . ASP A 1 124 ? -32.638 1.063 -26.887 1.00 63.66 124 ASP A CA 1
ATOM 1027 C C . ASP A 1 124 ? -31.888 2.207 -27.602 1.00 63.66 124 ASP A C 1
ATOM 1029 O O . ASP A 1 124 ? -30.796 2.616 -27.199 1.00 63.66 124 ASP A O 1
ATOM 1033 N N . PHE A 1 125 ? -32.474 2.754 -28.666 1.00 60.81 125 PHE A N 1
ATOM 1034 C CA . PHE A 1 125 ? -31.863 3.809 -29.482 1.00 60.81 125 PHE A CA 1
ATOM 1035 C C . PHE A 1 125 ? -31.601 5.095 -28.675 1.00 60.81 125 PHE A C 1
ATOM 1037 O O . PHE A 1 125 ? -30.656 5.832 -28.954 1.00 60.81 125 PHE A O 1
ATOM 1044 N N . GLU A 1 126 ? -32.401 5.348 -27.633 1.00 49.72 126 GLU A N 1
ATOM 1045 C CA . GLU A 1 126 ? -32.222 6.467 -26.697 1.00 49.72 126 GLU A CA 1
ATOM 1046 C C . GLU A 1 126 ? -31.337 6.128 -25.478 1.00 49.72 126 GLU A C 1
ATOM 1048 O O . GLU A 1 126 ? -31.234 6.926 -24.537 1.00 49.72 126 GLU A O 1
ATOM 1053 N N . TYR A 1 127 ? -30.681 4.959 -25.457 1.00 56.56 127 TYR A N 1
ATOM 1054 C CA . TYR A 1 127 ? -29.873 4.531 -24.317 1.00 56.56 127 TYR A CA 1
ATOM 1055 C C . TYR A 1 127 ? -28.635 5.416 -24.125 1.00 56.56 127 TYR A C 1
ATOM 1057 O O . TYR A 1 127 ? -27.698 5.431 -24.926 1.00 56.56 127 TYR A O 1
ATOM 1065 N N . LYS A 1 128 ? -28.604 6.151 -23.008 1.00 52.69 128 LYS A N 1
ATOM 1066 C CA . LYS A 1 128 ? -27.465 6.987 -22.611 1.00 52.69 128 LYS A CA 1
ATOM 1067 C C . LYS A 1 128 ? -26.570 6.235 -21.634 1.00 52.69 128 LYS A C 1
ATOM 1069 O O . LYS A 1 128 ? -26.917 6.050 -20.470 1.00 52.69 128 LYS A O 1
ATOM 1074 N N . PHE A 1 129 ? -25.364 5.892 -22.082 1.00 53.28 129 PHE A N 1
ATOM 1075 C CA . PHE A 1 129 ? -24.305 5.405 -21.201 1.00 53.28 129 PHE A CA 1
ATOM 1076 C C . PHE A 1 129 ? -23.828 6.549 -20.286 1.00 53.28 129 PHE A C 1
ATOM 1078 O O . PHE A 1 129 ? -23.071 7.426 -20.706 1.00 53.28 129 PHE A O 1
ATOM 1085 N N . LEU A 1 130 ? -24.255 6.565 -19.020 1.00 50.72 130 LEU A N 1
ATOM 1086 C CA . LEU A 1 130 ? -23.672 7.446 -18.000 1.00 50.72 130 LEU A CA 1
ATOM 1087 C C . LEU A 1 130 ? -22.340 6.844 -17.518 1.00 50.72 130 LEU A C 1
ATOM 1089 O O . LEU A 1 130 ? -22.252 6.246 -16.451 1.00 50.72 130 LEU A O 1
ATOM 1093 N N . GLY A 1 131 ? -21.291 6.977 -18.336 1.00 47.12 131 GLY A N 1
ATOM 1094 C CA . GLY A 1 131 ? -19.952 6.439 -18.044 1.00 47.12 131 GLY A CA 1
ATOM 1095 C C . GLY A 1 131 ? -19.230 7.123 -16.874 1.00 47.12 131 GLY A C 1
ATOM 1096 O O . GLY A 1 131 ? -18.278 6.575 -16.327 1.00 47.12 131 GLY A O 1
ATOM 1097 N N . LYS A 1 132 ? -19.692 8.304 -16.452 1.00 48.38 132 LYS A N 1
ATOM 1098 C CA . LYS A 1 132 ? -19.236 8.989 -15.240 1.00 48.38 132 LYS A CA 1
ATOM 1099 C C . LYS A 1 132 ? -20.447 9.549 -14.513 1.00 48.38 132 LYS A C 1
ATOM 1101 O O . LYS A 1 132 ? -21.229 10.290 -15.107 1.00 48.38 132 LYS A O 1
ATOM 1106 N N . LYS A 1 133 ? -20.591 9.228 -13.223 1.00 55.62 133 LYS A N 1
ATOM 1107 C CA . LYS A 1 133 ? -21.449 10.026 -12.341 1.00 55.62 133 LYS A CA 1
ATOM 1108 C C . LYS A 1 133 ? -20.903 11.459 -12.411 1.00 55.62 133 LYS A C 1
ATOM 1110 O O . LYS A 1 133 ? -19.722 11.631 -12.108 1.00 55.62 133 LYS A O 1
ATOM 1115 N N . PRO A 1 134 ? -21.679 12.458 -12.871 1.00 51.94 134 PRO A N 1
ATOM 1116 C CA . PRO A 1 134 ? -21.203 13.831 -12.852 1.00 51.94 134 PRO A CA 1
ATOM 1117 C C . PRO A 1 134 ? -20.864 14.172 -11.402 1.00 51.94 134 PRO A C 1
ATOM 1119 O O . PRO A 1 134 ? -21.667 13.909 -10.502 1.00 51.94 134 PRO A O 1
ATOM 1122 N N . SER A 1 135 ? -19.660 14.696 -11.167 1.00 52.81 135 SER A N 1
ATOM 1123 C CA . SER A 1 135 ? -19.334 15.283 -9.873 1.00 52.81 135 SER A CA 1
ATOM 1124 C C . SER A 1 135 ? -20.408 16.331 -9.585 1.00 52.81 135 SER A C 1
ATOM 1126 O O . SER A 1 135 ? -20.672 17.157 -10.466 1.00 52.81 135 SER A O 1
ATOM 1128 N N . PRO A 1 136 ? -21.074 16.301 -8.419 1.00 55.88 136 PRO A N 1
ATOM 1129 C CA . PRO A 1 136 ? -21.984 17.375 -8.071 1.00 55.88 136 PRO A CA 1
ATOM 1130 C C . PRO A 1 136 ? -21.190 18.681 -8.172 1.00 55.88 136 PRO A C 1
ATOM 1132 O O . PRO A 1 136 ? -20.134 18.799 -7.554 1.00 55.88 136 PRO A O 1
ATOM 1135 N N . ASN A 1 137 ? -21.653 19.638 -8.978 1.00 54.88 137 ASN A N 1
ATOM 1136 C CA . ASN A 1 137 ? -21.098 20.991 -8.991 1.00 54.88 137 ASN A CA 1
ATOM 1137 C C . ASN A 1 137 ? -21.556 21.692 -7.706 1.00 54.88 137 ASN A C 1
ATOM 1139 O O . ASN A 1 137 ? -22.442 22.542 -7.740 1.00 54.88 137 ASN A O 1
ATOM 1143 N N . PHE A 1 138 ? -21.034 21.252 -6.563 1.00 63.75 138 PHE A N 1
ATOM 1144 C CA . PHE A 1 138 ? -21.313 21.856 -5.273 1.00 63.75 138 PHE A CA 1
ATOM 1145 C C . PHE A 1 138 ? -20.107 22.693 -4.864 1.00 63.75 138 PHE A C 1
ATOM 1147 O O . PHE A 1 138 ? -18.972 22.218 -4.850 1.00 63.75 138 PHE A O 1
ATOM 1154 N N . GLU A 1 139 ? -20.352 23.964 -4.572 1.00 65.81 139 GLU A N 1
ATOM 1155 C CA . GLU A 1 139 ? -19.339 24.812 -3.966 1.00 65.81 139 GLU A CA 1
ATOM 1156 C C . GLU A 1 139 ? -19.198 24.392 -2.501 1.00 65.81 139 GLU A C 1
ATOM 1158 O O . GLU A 1 139 ? -20.135 24.509 -1.709 1.00 65.81 139 GLU A O 1
ATOM 1163 N N . LEU A 1 140 ? -18.033 23.849 -2.147 1.00 69.75 140 LEU A N 1
ATOM 1164 C CA . LEU A 1 140 ? -17.670 23.605 -0.755 1.00 69.75 140 LEU A CA 1
ATOM 1165 C C . LEU A 1 140 ? -17.571 24.947 -0.022 1.00 69.75 140 LEU A C 1
ATOM 1167 O O . LEU A 1 140 ? -17.023 25.917 -0.555 1.00 69.75 140 LEU A O 1
ATOM 1171 N N . SER A 1 141 ? -18.058 25.003 1.220 1.00 77.25 141 SER A N 1
ATOM 1172 C CA . SER A 1 141 ? -17.764 26.142 2.086 1.00 77.25 141 SER A CA 1
ATOM 1173 C C . SER A 1 141 ? -16.246 26.270 2.236 1.00 77.25 141 SER A C 1
ATOM 1175 O O . SER A 1 141 ? -15.534 25.280 2.405 1.00 77.25 141 SER A O 1
ATOM 1177 N N . LYS A 1 142 ? -15.726 27.499 2.156 1.00 82.06 142 LYS A N 1
ATOM 1178 C CA . LYS A 1 142 ? -14.300 27.777 2.376 1.00 82.06 142 LYS A CA 1
ATOM 1179 C C . LYS A 1 142 ? -13.995 27.676 3.872 1.00 82.06 142 LYS A C 1
ATOM 1181 O O . LYS A 1 142 ? -13.984 28.684 4.572 1.00 82.06 142 LYS A O 1
ATOM 1186 N N . GLN A 1 143 ? -13.834 26.451 4.358 1.00 89.38 143 GLN A N 1
ATOM 1187 C CA . GLN A 1 143 ? -13.495 26.117 5.737 1.00 89.38 143 GLN A CA 1
ATOM 1188 C C . GLN A 1 143 ? -12.436 25.017 5.750 1.00 89.38 143 GLN A C 1
ATOM 1190 O O . GLN A 1 143 ? -12.356 24.204 4.830 1.00 89.38 143 GLN A O 1
ATOM 1195 N N . GLU A 1 144 ? -11.632 24.992 6.805 1.00 87.50 144 GLU A N 1
ATOM 1196 C CA . GLU A 1 144 ? -10.672 23.922 7.051 1.00 87.50 144 GLU A CA 1
ATOM 1197 C C . GLU A 1 144 ? -11.345 22.844 7.902 1.00 87.50 144 GLU A C 1
ATOM 1199 O O . GLU A 1 144 ? -11.928 23.139 8.947 1.00 87.50 144 GLU A O 1
ATOM 1204 N N . LEU A 1 145 ? -11.288 21.592 7.448 1.00 85.56 145 LEU A N 1
ATOM 1205 C CA . LEU A 1 145 ? -11.850 20.446 8.155 1.00 85.56 145 LEU A CA 1
ATOM 1206 C C . LEU A 1 145 ? -10.764 19.389 8.341 1.00 85.56 145 LEU A C 1
ATOM 1208 O O . LEU A 1 145 ? -10.177 18.916 7.369 1.00 85.56 145 LEU A O 1
ATOM 1212 N N . TYR A 1 146 ? -10.532 18.992 9.589 1.00 83.81 146 TYR A N 1
ATOM 1213 C CA . TYR A 1 146 ? -9.642 17.888 9.923 1.00 83.81 146 TYR A CA 1
ATOM 1214 C C . TYR A 1 146 ? -10.469 16.657 10.295 1.00 83.81 146 TYR A C 1
ATOM 1216 O O . TYR A 1 146 ? -11.080 16.606 11.362 1.00 83.81 146 TYR A O 1
ATOM 1224 N N . VAL A 1 147 ? -10.498 15.672 9.396 1.00 85.00 147 VAL A N 1
ATOM 1225 C CA . VAL A 1 147 ? -11.183 14.390 9.606 1.00 85.00 147 VAL A CA 1
ATOM 1226 C C . VAL A 1 147 ? -10.142 13.321 9.895 1.00 85.00 147 VAL A C 1
ATOM 1228 O O . VAL A 1 147 ? -9.138 13.209 9.195 1.00 85.00 147 VAL A O 1
ATOM 1231 N N . ARG A 1 148 ? -10.390 12.520 10.930 1.00 82.81 148 ARG A N 1
ATOM 1232 C CA . ARG A 1 148 ? -9.551 11.381 11.298 1.00 82.81 148 ARG A CA 1
ATOM 1233 C C . ARG A 1 148 ? -10.352 10.103 11.125 1.00 82.81 148 ARG A C 1
ATOM 1235 O O . ARG A 1 148 ? -11.527 10.065 11.471 1.00 82.81 148 ARG A O 1
ATOM 1242 N N . VAL A 1 149 ? -9.692 9.063 10.640 1.00 86.69 149 VAL A N 1
ATOM 1243 C CA . VAL A 1 149 ? -10.232 7.705 10.533 1.00 86.69 149 VAL A CA 1
ATOM 1244 C C . VAL A 1 149 ? -9.184 6.749 11.093 1.00 86.69 149 VAL A C 1
ATOM 1246 O O . VAL A 1 149 ? -7.980 6.999 10.974 1.00 86.69 149 VAL A O 1
ATOM 1249 N N . GLU A 1 150 ? -9.626 5.667 11.729 1.00 83.00 150 GLU A N 1
ATOM 1250 C CA . GLU A 1 150 ? -8.739 4.595 12.173 1.00 83.00 150 GLU A CA 1
ATOM 1251 C C . GLU A 1 150 ? -8.433 3.681 10.989 1.00 83.00 150 GLU A C 1
ATOM 1253 O O . GLU A 1 150 ? -9.070 2.654 10.775 1.00 83.00 150 GLU A O 1
ATOM 1258 N N . ALA A 1 151 ? -7.495 4.115 10.151 1.00 81.31 151 ALA A N 1
ATOM 1259 C CA . ALA A 1 151 ? -6.997 3.269 9.083 1.00 81.31 151 ALA A CA 1
ATOM 1260 C C . ALA A 1 151 ? -6.108 2.170 9.687 1.00 81.31 151 ALA A C 1
ATOM 1262 O O . ALA A 1 151 ? -5.304 2.478 10.582 1.00 81.31 151 ALA A O 1
ATOM 1263 N N . PRO A 1 152 ? -6.171 0.922 9.186 1.00 73.69 152 PRO A N 1
ATOM 1264 C CA . PRO A 1 152 ? -5.088 -0.024 9.388 1.00 73.69 152 PRO A CA 1
ATOM 1265 C C . PRO A 1 152 ? -3.846 0.594 8.742 1.00 73.69 152 PRO A C 1
ATOM 1267 O O . PRO A 1 152 ? -3.645 0.522 7.537 1.00 73.69 152 PRO A O 1
ATOM 1270 N N . LYS A 1 153 ? -3.048 1.307 9.545 1.00 62.19 153 LYS A N 1
ATOM 1271 C CA . LYS A 1 153 ? -1.816 1.944 9.086 1.00 62.19 153 LYS A CA 1
ATOM 1272 C C . LYS A 1 153 ? -0.826 0.835 8.793 1.00 62.19 153 LYS A C 1
ATOM 1274 O O . LYS A 1 153 ? -0.132 0.361 9.693 1.00 62.19 153 LYS A O 1
ATOM 1279 N N . GLU A 1 154 ? -0.827 0.360 7.567 1.00 44.25 154 GLU A N 1
ATOM 1280 C CA . GLU A 1 154 ? 0.244 -0.458 7.036 1.00 44.25 154 GLU A CA 1
ATOM 1281 C C . GLU A 1 154 ? 1.193 0.485 6.314 1.00 44.25 154 GLU A C 1
ATOM 1283 O O . GLU A 1 154 ? 0.847 1.144 5.340 1.00 44.25 154 GLU A O 1
ATOM 1288 N N . CYS A 1 155 ? 2.395 0.609 6.869 1.00 41.66 155 CYS A N 1
ATOM 1289 C CA . CYS A 1 155 ? 3.526 1.157 6.147 1.00 41.66 155 CYS A CA 1
ATOM 1290 C C . CYS A 1 155 ? 3.785 0.238 4.950 1.00 41.66 155 CYS A C 1
ATOM 1292 O O . CYS A 1 155 ? 4.392 -0.809 5.149 1.00 41.66 155 CYS A O 1
ATOM 1294 N N . GLU A 1 156 ? 3.305 0.592 3.756 1.00 36.72 156 GLU A N 1
ATOM 1295 C CA . GLU A 1 156 ? 3.772 0.052 2.465 1.00 36.72 156 GLU A CA 1
ATOM 1296 C C . GLU A 1 156 ? 3.929 -1.490 2.390 1.00 36.72 156 GLU A C 1
ATOM 1298 O O . GLU A 1 156 ? 4.796 -1.993 1.674 1.00 36.72 156 GLU A O 1
ATOM 1303 N N . ARG A 1 157 ? 3.147 -2.278 3.148 1.00 38.62 157 ARG A N 1
ATOM 1304 C CA . ARG A 1 157 ? 3.266 -3.746 3.189 1.00 38.62 157 ARG A CA 1
ATOM 1305 C C . ARG A 1 157 ? 1.928 -4.430 3.483 1.00 38.62 157 ARG A C 1
ATOM 1307 O O . ARG A 1 157 ? 1.503 -4.432 4.629 1.00 38.62 157 ARG A O 1
ATOM 1314 N N . LEU A 1 158 ? 1.374 -5.030 2.421 1.00 29.52 158 LEU A N 1
ATOM 1315 C CA . LEU A 1 158 ? 0.436 -6.168 2.292 1.00 29.52 158 LEU A CA 1
ATOM 1316 C C . LEU A 1 158 ? -0.320 -6.650 3.559 1.00 29.52 158 LEU A C 1
ATOM 1318 O O . LEU A 1 158 ? 0.319 -7.008 4.551 1.00 29.52 158 LEU A O 1
ATOM 1322 N N . PRO A 1 159 ? -1.653 -6.870 3.441 1.00 35.69 159 PRO A N 1
ATOM 1323 C CA . PRO A 1 159 ? -2.187 -7.789 2.427 1.00 35.69 159 PRO A CA 1
ATOM 1324 C C . PRO A 1 159 ? -3.003 -7.175 1.281 1.00 35.69 159 PRO A C 1
ATOM 1326 O O . PRO A 1 159 ? -3.364 -7.937 0.386 1.00 35.69 159 PRO A O 1
ATOM 1329 N N . PHE A 1 160 ? -3.273 -5.861 1.251 1.00 46.16 160 PHE A N 1
ATOM 1330 C CA . PHE A 1 160 ? -4.142 -5.295 0.199 1.00 46.16 160 PHE A CA 1
ATOM 1331 C C . PHE A 1 160 ? -3.669 -4.050 -0.559 1.00 46.16 160 PHE A C 1
ATOM 1333 O O . PHE A 1 160 ? -4.319 -3.742 -1.548 1.00 46.16 160 PHE A O 1
ATOM 1340 N N . ASP A 1 161 ? -2.530 -3.427 -0.239 1.00 42.81 161 ASP A N 1
ATOM 1341 C CA . ASP A 1 161 ? -2.002 -2.322 -1.058 1.00 42.81 161 ASP A CA 1
ATOM 1342 C C . ASP A 1 161 ? -0.524 -2.541 -1.418 1.00 42.81 161 ASP A C 1
ATOM 1344 O O . ASP A 1 161 ? 0.372 -2.482 -0.572 1.00 42.81 161 ASP A O 1
ATOM 1348 N N . LEU A 1 162 ? -0.277 -2.826 -2.702 1.00 47.81 162 LEU A N 1
ATOM 1349 C CA . LEU A 1 162 ? 1.024 -2.629 -3.343 1.00 47.81 162 LEU A CA 1
ATOM 1350 C C . LEU A 1 162 ? 1.002 -1.221 -3.959 1.00 47.81 162 LEU A C 1
ATOM 1352 O O . LEU A 1 162 ? 0.033 -0.925 -4.663 1.00 47.81 162 LEU A O 1
ATOM 1356 N N . PRO A 1 163 ? 2.041 -0.382 -3.794 1.00 49.06 163 PRO A N 1
ATOM 1357 C CA . PRO A 1 163 ? 2.129 0.882 -4.527 1.00 49.06 163 PRO A CA 1
ATOM 1358 C C . PRO A 1 163 ? 2.074 0.667 -6.052 1.00 49.06 163 PRO A C 1
ATOM 1360 O O . PRO A 1 163 ? 1.571 1.513 -6.784 1.00 49.06 163 PRO A O 1
ATOM 1363 N N . GLU A 1 164 ? 2.489 -0.505 -6.549 1.00 50.34 164 GLU A N 1
ATOM 1364 C CA . GLU A 1 164 ? 2.303 -0.894 -7.952 1.00 50.34 164 GLU A CA 1
ATOM 1365 C C . GLU A 1 164 ? 0.855 -1.291 -8.323 1.00 50.34 164 GLU A C 1
ATOM 1367 O O . GLU A 1 164 ? 0.497 -1.245 -9.500 1.00 50.34 164 GLU A O 1
ATOM 1372 N N . ALA A 1 165 ? 0.009 -1.676 -7.360 1.00 44.53 165 ALA A N 1
ATOM 1373 C CA . ALA A 1 165 ? -1.389 -2.071 -7.586 1.00 44.53 165 ALA A CA 1
ATOM 1374 C C . ALA A 1 165 ? -2.394 -0.907 -7.460 1.00 44.53 165 ALA A C 1
ATOM 1376 O O . ALA A 1 165 ? -3.549 -1.057 -7.868 1.00 44.53 165 ALA A O 1
ATOM 1377 N N . GLU A 1 166 ? -1.977 0.279 -6.997 1.00 49.53 166 GLU A N 1
ATOM 1378 C CA . GLU A 1 166 ? -2.802 1.499 -7.076 1.00 49.53 166 GLU A CA 1
ATOM 1379 C C . GLU A 1 166 ? -3.134 1.872 -8.539 1.00 49.53 166 GLU A C 1
ATOM 1381 O O . GLU A 1 166 ? -4.226 2.371 -8.846 1.00 49.53 166 GLU A O 1
ATOM 1386 N N . GLU A 1 167 ? -2.238 1.552 -9.485 1.00 47.69 167 GLU A N 1
ATOM 1387 C CA . GLU A 1 167 ? -2.521 1.649 -10.923 1.00 47.69 167 GLU A CA 1
ATOM 1388 C C . GLU A 1 167 ? -3.603 0.654 -11.386 1.00 47.69 167 GLU A C 1
ATOM 1390 O O . GLU A 1 167 ? -4.364 0.974 -12.307 1.00 47.69 167 GLU A O 1
ATOM 1395 N N . GLU A 1 168 ? -3.704 -0.531 -10.766 1.00 47.41 168 GLU A N 1
ATOM 1396 C CA . GLU A 1 168 ? -4.693 -1.558 -11.126 1.00 47.41 168 GLU A CA 1
ATOM 1397 C C . GLU A 1 168 ? -6.107 -1.217 -10.640 1.00 47.41 168 GLU A C 1
ATOM 1399 O O . GLU A 1 168 ? -7.070 -1.511 -11.354 1.00 47.41 168 GLU A O 1
ATOM 1404 N N . LEU A 1 169 ? -6.250 -0.580 -9.472 1.00 54.66 169 LEU A N 1
ATOM 1405 C CA . LEU A 1 169 ? -7.562 -0.319 -8.869 1.00 54.66 169 LEU A CA 1
ATOM 1406 C C . LEU A 1 169 ? -8.174 1.034 -9.261 1.00 54.66 169 LEU A C 1
ATOM 1408 O O . LEU A 1 169 ? -9.385 1.102 -9.478 1.00 54.66 169 LEU A O 1
ATOM 1412 N N . VAL A 1 170 ? -7.380 2.108 -9.371 1.00 47.09 170 VAL A N 1
ATOM 1413 C CA . VAL A 1 170 ? -7.918 3.472 -9.591 1.00 47.09 170 VAL A CA 1
ATOM 1414 C C . VAL A 1 170 ? -7.133 4.268 -10.641 1.00 47.09 170 VAL A C 1
ATOM 1416 O O . VAL A 1 170 ? -7.405 5.442 -10.845 1.00 47.09 170 VAL A O 1
ATOM 1419 N N . ALA A 1 171 ? -6.208 3.656 -11.392 1.00 53.62 171 ALA A N 1
ATOM 1420 C CA . ALA A 1 171 ? -5.370 4.385 -12.351 1.00 53.62 171 ALA A CA 1
ATOM 1421 C C . ALA A 1 171 ? -4.738 5.645 -11.708 1.00 53.62 171 ALA A C 1
ATOM 1423 O O . ALA A 1 171 ? -4.873 6.747 -12.241 1.00 53.62 171 ALA A O 1
ATOM 1424 N N . GLY A 1 172 ? -4.099 5.463 -10.540 1.00 59.41 172 GLY A N 1
ATOM 1425 C CA . GLY A 1 172 ? -3.610 6.487 -9.594 1.00 59.41 172 GLY A CA 1
ATOM 1426 C C . GLY A 1 172 ? -3.415 7.896 -10.163 1.00 59.41 172 GLY A C 1
ATOM 1427 O O . GLY A 1 172 ? -4.312 8.739 -10.078 1.00 59.41 172 GLY A O 1
ATOM 1428 N N . TYR A 1 173 ? -2.293 8.151 -10.846 1.00 56.94 173 TYR A N 1
ATOM 1429 C CA . TYR A 1 173 ? -1.966 9.491 -11.360 1.00 56.94 173 TYR A CA 1
ATOM 1430 C C . TYR A 1 173 ? -2.955 10.045 -12.406 1.00 56.94 173 TYR A C 1
ATOM 1432 O O . TYR A 1 173 ? -2.996 11.257 -12.622 1.00 56.94 173 TYR A O 1
ATOM 1440 N N . GLN A 1 174 ? -3.757 9.197 -13.065 1.00 59.59 174 GLN A N 1
ATOM 1441 C CA . GLN A 1 174 ? -4.807 9.638 -13.994 1.00 59.59 174 GLN A CA 1
ATOM 1442 C C . GLN A 1 174 ? -6.028 10.215 -13.267 1.00 59.59 174 GLN A C 1
ATOM 1444 O O . GLN A 1 174 ? -6.795 10.970 -13.868 1.00 59.59 174 GLN A O 1
ATOM 1449 N N . THR A 1 175 ? -6.222 9.853 -11.998 1.00 57.53 175 THR A N 1
ATOM 1450 C CA . THR A 1 175 ? -7.300 10.384 -11.152 1.00 57.53 175 THR A CA 1
ATOM 1451 C C . THR A 1 175 ? -6.837 11.522 -10.251 1.00 57.53 175 THR A C 1
ATOM 1453 O O . THR A 1 175 ? -7.631 12.409 -9.941 1.00 57.53 175 THR A O 1
ATOM 1456 N N . GLU A 1 176 ? -5.551 11.551 -9.901 1.00 58.72 176 GLU A N 1
ATOM 1457 C CA . GLU A 1 176 ? -4.974 12.550 -8.997 1.00 58.72 176 GLU A CA 1
ATOM 1458 C C . GLU A 1 176 ? -4.521 13.835 -9.697 1.00 58.72 176 GLU A C 1
ATOM 1460 O O . GLU A 1 176 ? -4.643 14.929 -9.141 1.00 58.72 176 GLU A O 1
ATOM 1465 N N . TYR A 1 177 ? -4.010 13.735 -10.928 1.00 55.25 177 TYR A N 1
ATOM 1466 C CA . TYR A 1 177 ? -3.441 14.875 -11.643 1.00 55.25 177 TYR A CA 1
ATOM 1467 C C . TYR A 1 177 ? -4.206 15.175 -12.934 1.00 55.25 177 TYR A C 1
ATOM 1469 O O . TYR A 1 177 ? -4.493 14.294 -13.739 1.00 55.25 177 TYR A O 1
ATOM 1477 N N . SER A 1 178 ? -4.486 16.458 -13.174 1.00 70.88 178 SER A N 1
ATOM 1478 C CA . SER A 1 178 ? -5.111 16.951 -14.406 1.00 70.88 178 SER A CA 1
ATOM 1479 C C . SER A 1 178 ? -4.218 17.964 -15.140 1.00 70.88 178 SER A C 1
ATOM 1481 O O . SER A 1 178 ? -3.314 18.577 -14.561 1.00 70.88 178 SER A O 1
ATOM 1483 N N . GLY A 1 179 ? -4.442 18.130 -16.449 1.00 76.38 179 GLY A N 1
ATOM 1484 C CA . GLY A 1 179 ? -3.758 19.131 -17.280 1.00 76.38 179 GLY A CA 1
ATOM 1485 C C . GLY A 1 179 ? -2.272 18.839 -17.540 1.00 76.38 179 GLY A C 1
ATOM 1486 O O . GLY A 1 179 ? -1.898 17.725 -17.897 1.00 76.38 179 GLY A O 1
ATOM 1487 N N . ILE A 1 180 ? -1.406 19.849 -17.388 1.00 78.06 180 ILE A N 1
ATOM 1488 C CA . ILE A 1 180 ? 0.028 19.744 -17.729 1.00 78.06 180 ILE A CA 1
ATOM 1489 C C . ILE A 1 180 ? 0.802 18.791 -16.807 1.00 78.06 180 ILE A C 1
ATOM 1491 O O . ILE A 1 180 ? 1.742 18.134 -17.246 1.00 78.06 180 ILE A O 1
ATOM 1495 N N . LYS A 1 181 ? 0.385 18.670 -15.540 1.00 66.56 181 LYS A N 1
ATOM 1496 C CA . LYS A 1 181 ? 1.029 17.770 -14.571 1.00 66.56 181 LYS A CA 1
ATOM 1497 C C . LYS A 1 181 ? 0.886 16.311 -15.006 1.00 66.56 181 LYS A C 1
ATOM 1499 O O . LYS A 1 181 ? 1.866 15.578 -15.004 1.00 66.56 181 LYS A O 1
ATOM 1504 N N . TYR A 1 182 ? -0.300 15.938 -15.485 1.00 70.25 182 TYR A N 1
ATOM 1505 C CA . TYR A 1 182 ? -0.562 14.632 -16.093 1.00 70.25 182 TYR A CA 1
ATOM 1506 C C . TYR A 1 182 ? 0.335 14.370 -17.316 1.00 70.25 182 TYR A C 1
ATOM 1508 O O . TYR A 1 182 ? 0.933 13.302 -17.435 1.00 70.25 182 TYR A O 1
ATOM 1516 N N . ALA A 1 183 ? 0.486 15.361 -18.202 1.00 75.12 183 ALA A N 1
ATOM 1517 C CA . ALA A 1 183 ? 1.333 15.228 -19.388 1.00 75.12 183 ALA A CA 1
ATOM 1518 C C . ALA A 1 183 ? 2.818 15.015 -19.037 1.00 75.12 183 ALA A C 1
ATOM 1520 O O . ALA A 1 183 ? 3.497 14.228 -19.698 1.00 75.12 183 ALA A O 1
ATOM 1521 N N . LEU A 1 184 ? 3.315 15.673 -17.982 1.00 77.31 184 LEU A N 1
ATOM 1522 C CA . LEU A 1 184 ? 4.692 15.507 -17.511 1.00 77.31 184 LEU A CA 1
ATOM 1523 C C . LEU A 1 184 ? 4.969 14.086 -17.006 1.00 77.31 184 LEU A C 1
ATOM 1525 O O . LEU A 1 184 ? 6.017 13.539 -17.337 1.00 77.31 184 LEU A O 1
ATOM 1529 N N . PHE A 1 185 ? 4.034 13.460 -16.284 1.00 73.69 185 PHE A N 1
ATOM 1530 C CA . PHE A 1 185 ? 4.190 12.065 -15.852 1.00 73.69 185 PHE A CA 1
ATOM 1531 C C . PHE A 1 185 ? 4.338 11.111 -17.042 1.00 73.69 185 PHE A C 1
ATOM 1533 O O . PHE A 1 185 ? 5.283 10.325 -17.082 1.00 73.69 185 PHE A O 1
ATOM 1540 N N . TYR A 1 186 ? 3.483 11.243 -18.062 1.00 78.12 186 TYR A N 1
ATOM 1541 C CA . TYR A 1 186 ? 3.609 10.449 -19.290 1.00 78.12 186 TYR A CA 1
ATOM 1542 C C . TYR A 1 186 ? 4.935 10.682 -20.006 1.00 78.12 186 TYR A C 1
ATOM 1544 O O . TYR A 1 186 ? 5.576 9.726 -20.448 1.00 78.12 186 TYR A O 1
ATOM 1552 N N . LEU A 1 187 ? 5.354 11.943 -20.118 1.00 85.38 187 LEU A N 1
ATOM 1553 C CA . LEU A 1 187 ? 6.616 12.306 -20.748 1.00 85.38 187 LEU A CA 1
ATOM 1554 C C . LEU A 1 187 ? 7.798 11.647 -20.027 1.00 85.38 187 LEU A C 1
ATOM 1556 O O . LEU A 1 187 ? 8.650 11.054 -20.685 1.00 85.38 187 LEU A O 1
ATOM 1560 N N . VAL A 1 188 ? 7.822 11.680 -18.692 1.00 86.31 188 VAL A N 1
ATOM 1561 C CA . VAL A 1 188 ? 8.872 11.036 -17.889 1.00 86.31 188 VAL A CA 1
ATOM 1562 C C . VAL A 1 188 ? 8.879 9.520 -18.095 1.00 86.31 188 VAL A C 1
ATOM 1564 O O . VAL A 1 188 ? 9.953 8.947 -18.269 1.00 86.31 188 VAL A O 1
ATOM 1567 N N . SER A 1 189 ? 7.719 8.860 -18.161 1.00 80.94 189 SER A N 1
ATOM 1568 C CA . SER A 1 189 ? 7.659 7.417 -18.435 1.00 80.94 189 SER A CA 1
ATOM 1569 C C . SER A 1 189 ? 8.250 7.055 -19.803 1.00 80.94 189 SER A C 1
ATOM 1571 O O . SER A 1 189 ? 9.003 6.086 -19.912 1.00 80.94 189 SER A O 1
ATOM 1573 N N . TYR A 1 190 ? 7.953 7.835 -20.849 1.00 85.69 190 TYR A N 1
ATOM 1574 C CA . TYR A 1 190 ? 8.531 7.609 -22.180 1.00 85.69 190 TYR A CA 1
ATOM 1575 C C . TYR A 1 190 ? 10.026 7.942 -22.235 1.00 85.69 190 TYR A C 1
ATOM 1577 O O . TYR A 1 190 ? 10.782 7.221 -22.887 1.00 85.69 190 TYR A O 1
ATOM 1585 N N . LEU A 1 191 ? 10.476 8.978 -21.519 1.00 89.12 191 LEU A N 1
ATOM 1586 C CA . LEU A 1 191 ? 11.904 9.270 -21.378 1.00 89.12 191 LEU A CA 1
ATOM 1587 C C . LEU A 1 191 ? 12.645 8.139 -20.660 1.00 89.12 191 LEU A C 1
ATOM 1589 O O . LEU A 1 191 ? 13.729 7.758 -21.094 1.00 89.12 191 LEU A O 1
ATOM 1593 N N . ASN A 1 192 ? 12.061 7.562 -19.610 1.00 88.25 192 ASN A N 1
ATOM 1594 C CA . ASN A 1 192 ? 12.657 6.430 -18.905 1.00 88.25 192 ASN A CA 1
ATOM 1595 C C . ASN A 1 192 ? 12.795 5.203 -19.822 1.00 88.25 192 ASN A C 1
ATOM 1597 O O . ASN A 1 192 ? 13.841 4.553 -19.847 1.00 88.25 192 ASN A O 1
ATOM 1601 N N . LEU A 1 193 ? 11.776 4.926 -20.644 1.00 87.94 193 LEU A N 1
ATOM 1602 C CA . LEU A 1 193 ? 11.836 3.866 -21.654 1.00 87.94 193 LEU A CA 1
ATOM 1603 C C . LEU A 1 193 ? 12.978 4.106 -22.659 1.00 87.94 193 LEU A C 1
ATOM 1605 O O . LEU A 1 193 ? 13.729 3.184 -22.979 1.00 87.94 193 LEU A O 1
ATOM 1609 N N . LEU A 1 194 ? 13.139 5.350 -23.120 1.00 90.69 194 LEU A N 1
ATOM 1610 C CA . LEU A 1 194 ? 14.212 5.741 -24.034 1.00 90.69 194 LEU A CA 1
ATOM 1611 C C . LEU A 1 194 ? 15.589 5.537 -23.392 1.00 90.69 194 LEU A C 1
ATOM 1613 O O . LEU A 1 194 ? 16.438 4.863 -23.975 1.00 90.69 194 LEU A O 1
ATOM 1617 N N . VAL A 1 195 ? 15.805 6.049 -22.179 1.00 93.25 195 VAL A N 1
ATOM 1618 C CA . VAL A 1 195 ? 17.080 5.901 -21.459 1.00 93.25 195 VAL A CA 1
ATOM 1619 C C . VAL A 1 195 ? 17.394 4.425 -21.204 1.00 93.25 195 VAL A C 1
ATOM 1621 O O . VAL A 1 195 ? 18.506 3.977 -21.474 1.00 93.25 195 VAL A O 1
ATOM 1624 N N . SER A 1 196 ? 16.404 3.637 -20.783 1.00 91.31 196 SER A N 1
ATOM 1625 C CA . SER A 1 196 ? 16.560 2.194 -20.562 1.00 91.31 196 SER A CA 1
ATOM 1626 C C . SER A 1 196 ? 16.940 1.452 -21.849 1.00 91.31 196 SER A C 1
ATOM 1628 O O . SER A 1 196 ? 17.835 0.609 -21.836 1.00 91.31 196 SER A O 1
ATOM 1630 N N . SER A 1 197 ? 16.324 1.800 -22.985 1.00 91.38 197 SER A N 1
ATOM 1631 C CA . SER A 1 197 ? 16.658 1.205 -24.287 1.00 91.38 197 SER A CA 1
ATOM 1632 C C . SER A 1 197 ? 18.088 1.526 -24.742 1.00 91.38 197 SER A C 1
ATOM 1634 O O . SER A 1 197 ? 18.770 0.658 -25.294 1.00 91.38 197 SER A O 1
ATOM 1636 N N . LEU A 1 198 ? 18.580 2.736 -24.446 1.00 91.88 198 LEU A N 1
ATOM 1637 C CA . LEU A 1 198 ? 19.973 3.116 -24.685 1.00 91.88 198 LEU A CA 1
ATOM 1638 C C . LEU A 1 198 ? 20.923 2.296 -23.807 1.00 91.88 198 LEU A C 1
ATOM 1640 O O . LEU A 1 198 ? 21.885 1.732 -24.326 1.00 91.88 198 LEU A O 1
ATOM 1644 N N . PHE A 1 199 ? 20.628 2.159 -22.510 1.00 92.94 199 PHE A N 1
ATOM 1645 C CA . PHE A 1 199 ? 21.428 1.335 -21.598 1.00 92.94 199 PHE A CA 1
ATOM 1646 C C . PHE A 1 199 ? 21.520 -0.118 -22.060 1.00 92.94 199 PHE A C 1
ATOM 1648 O O . PHE A 1 199 ? 22.617 -0.673 -22.121 1.00 92.94 199 PHE A O 1
ATOM 1655 N N . VAL A 1 200 ? 20.391 -0.726 -22.437 1.00 89.94 200 VAL A N 1
ATOM 1656 C CA . VAL A 1 200 ? 20.373 -2.111 -22.929 1.00 89.94 200 VAL A CA 1
ATOM 1657 C C . VAL A 1 200 ? 21.209 -2.251 -24.198 1.00 89.94 200 VAL A C 1
ATOM 1659 O O . VAL A 1 200 ? 21.976 -3.203 -24.340 1.00 89.94 200 VAL A O 1
ATOM 1662 N N . THR A 1 201 ? 21.113 -1.280 -25.103 1.00 89.62 201 THR A N 1
ATOM 1663 C CA . THR A 1 201 ? 21.859 -1.300 -26.363 1.00 89.62 201 THR A CA 1
ATOM 1664 C C . THR A 1 201 ? 23.368 -1.230 -26.143 1.00 89.62 201 THR A C 1
ATOM 1666 O O . THR A 1 201 ? 24.122 -1.975 -26.771 1.00 89.62 201 THR A O 1
ATOM 1669 N N . VAL A 1 202 ? 23.809 -0.358 -25.237 1.00 88.06 202 VAL A N 1
ATOM 1670 C CA . VAL A 1 202 ? 25.230 -0.191 -24.917 1.00 88.06 202 VAL A CA 1
ATOM 1671 C C . VAL A 1 202 ? 25.779 -1.419 -24.192 1.00 88.06 202 VAL A C 1
ATOM 1673 O O . VAL A 1 202 ? 26.830 -1.918 -24.578 1.00 88.06 202 VAL A O 1
ATOM 1676 N N . LEU A 1 203 ? 25.068 -1.928 -23.180 1.00 85.12 203 LEU A N 1
ATOM 1677 C CA . LEU A 1 203 ? 25.573 -3.002 -22.319 1.00 85.12 203 LEU A CA 1
ATOM 1678 C C . LEU A 1 203 ? 25.446 -4.398 -22.938 1.00 85.12 203 LEU A C 1
ATOM 1680 O O . LEU A 1 203 ? 26.355 -5.209 -22.792 1.00 85.12 203 LEU A O 1
ATOM 1684 N N . TYR A 1 204 ? 24.331 -4.693 -23.611 1.00 81.75 204 TYR A N 1
AT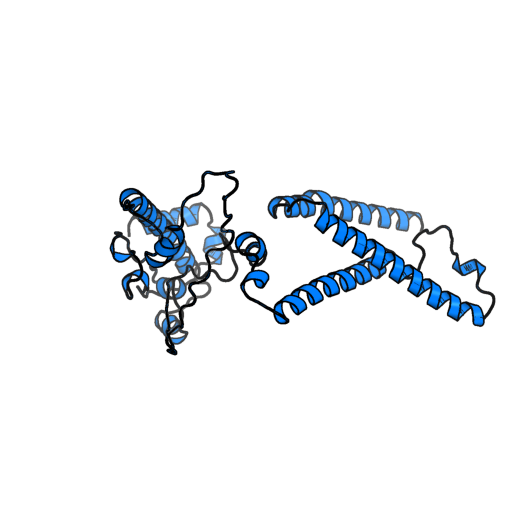OM 1685 C CA . TYR A 1 204 ? 24.007 -6.058 -24.046 1.00 81.75 204 TYR A CA 1
ATOM 1686 C C . TYR A 1 204 ? 24.069 -6.254 -25.562 1.00 81.75 204 TYR A C 1
ATOM 1688 O O . TYR A 1 204 ? 24.301 -7.370 -26.017 1.00 81.75 204 TYR A O 1
ATOM 1696 N N . LEU A 1 205 ? 23.888 -5.196 -26.359 1.00 80.94 205 LEU A N 1
ATOM 1697 C CA . LEU A 1 205 ? 23.915 -5.277 -27.827 1.00 80.94 205 LEU A CA 1
ATOM 1698 C C . LEU A 1 205 ? 25.222 -4.741 -28.426 1.00 80.94 205 LEU A C 1
ATOM 1700 O O . LEU A 1 205 ? 25.257 -4.388 -29.605 1.00 80.94 205 LEU A O 1
ATOM 1704 N N . GLY A 1 206 ? 26.300 -4.685 -27.640 1.00 78.19 206 GLY A N 1
ATOM 1705 C CA . GLY A 1 206 ? 27.640 -4.323 -28.118 1.00 78.19 206 GLY A CA 1
ATOM 1706 C C . GLY A 1 206 ? 27.782 -2.871 -28.581 1.00 78.19 206 GLY A C 1
ATOM 1707 O O . GLY A 1 206 ? 28.722 -2.557 -29.302 1.00 78.19 206 GLY A O 1
ATOM 1708 N N . GLY A 1 207 ? 26.844 -1.990 -28.211 1.00 82.31 207 GLY A N 1
ATOM 1709 C CA . GLY A 1 207 ? 26.911 -0.561 -28.493 1.00 82.31 207 GLY A CA 1
ATOM 1710 C C . GLY A 1 207 ? 27.206 -0.242 -29.961 1.00 82.31 207 GLY A C 1
ATOM 1711 O O . GLY A 1 207 ? 26.332 -0.387 -30.821 1.00 82.31 207 GLY A O 1
ATOM 1712 N N . TRP A 1 208 ? 28.421 0.262 -30.194 1.00 77.94 208 TRP A N 1
ATOM 1713 C CA . TRP A 1 208 ? 28.885 0.850 -31.454 1.00 77.94 208 TRP A CA 1
ATOM 1714 C C . TRP A 1 208 ? 29.260 -0.220 -32.484 1.00 77.94 208 TRP A C 1
ATOM 1716 O O . TRP A 1 208 ? 29.241 0.054 -33.683 1.00 77.94 208 TRP A O 1
ATOM 1726 N N . ASP A 1 209 ? 29.518 -1.445 -32.029 1.00 70.88 209 ASP A N 1
ATOM 1727 C CA . ASP A 1 209 ? 29.874 -2.558 -32.895 1.00 70.88 209 ASP A CA 1
ATOM 1728 C C . ASP A 1 209 ? 28.625 -3.204 -33.498 1.00 70.88 209 ASP A C 1
ATOM 1730 O O . ASP A 1 209 ? 27.574 -3.341 -32.858 1.00 70.88 209 ASP A O 1
ATOM 1734 N N . LEU A 1 210 ? 28.720 -3.645 -34.752 1.00 65.88 210 LEU A N 1
ATOM 1735 C CA . LEU A 1 210 ? 27.721 -4.532 -35.335 1.00 65.88 210 LEU A CA 1
ATOM 1736 C C . LEU A 1 210 ? 27.925 -5.897 -34.662 1.00 65.88 210 LEU A C 1
ATOM 1738 O O . LEU A 1 210 ? 28.974 -6.502 -34.832 1.00 65.88 210 LEU A O 1
ATOM 1742 N N . SER A 1 211 ? 26.960 -6.370 -33.871 1.00 59.41 211 SER A N 1
ATOM 1743 C CA . SER A 1 211 ? 27.077 -7.517 -32.945 1.00 59.41 211 SER A CA 1
ATOM 1744 C C . SER A 1 211 ? 27.309 -8.891 -33.612 1.00 59.41 211 SER A C 1
ATOM 1746 O O . SER A 1 211 ? 27.025 -9.924 -33.012 1.00 59.41 211 SER A O 1
ATOM 1748 N N . ILE A 1 212 ? 27.784 -8.918 -34.860 1.00 56.09 212 ILE A N 1
ATOM 1749 C CA . ILE A 1 212 ? 28.148 -10.104 -35.627 1.00 56.0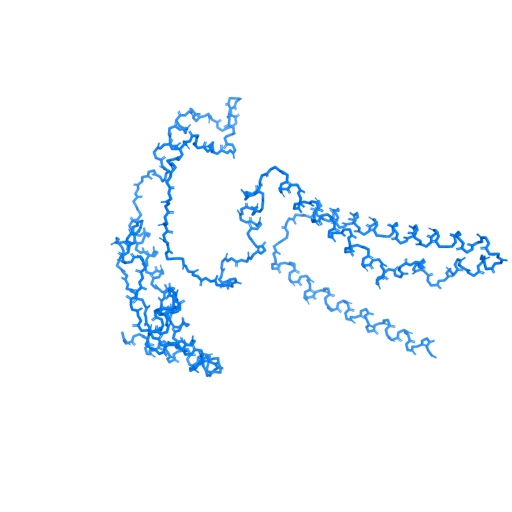9 212 ILE A CA 1
ATOM 1750 C C . ILE A 1 212 ? 29.685 -10.217 -35.603 1.00 56.09 212 ILE A C 1
ATOM 1752 O O . ILE A 1 212 ? 30.355 -9.429 -36.269 1.00 56.09 212 ILE A O 1
ATOM 1756 N N . PRO A 1 213 ? 30.261 -11.208 -34.898 1.00 53.44 213 PRO A N 1
ATOM 1757 C CA . PRO A 1 213 ? 31.711 -11.326 -34.694 1.00 53.44 213 PRO A CA 1
ATOM 1758 C C . PRO A 1 213 ? 32.523 -11.634 -35.967 1.00 53.44 213 PRO A C 1
ATOM 1760 O O . PRO A 1 213 ? 33.746 -11.646 -35.916 1.00 53.44 213 PRO A O 1
ATOM 1763 N N . TYR A 1 214 ? 31.873 -11.884 -37.110 1.00 48.56 214 TYR A N 1
ATOM 1764 C CA . TYR A 1 214 ? 32.529 -12.331 -38.348 1.00 48.56 214 TYR A CA 1
ATOM 1765 C C . TYR A 1 214 ? 32.724 -11.248 -39.416 1.00 48.56 214 TYR A C 1
ATOM 1767 O O . TYR A 1 214 ? 33.351 -11.512 -40.440 1.00 48.56 214 TYR A O 1
ATOM 1775 N N . ILE A 1 215 ? 32.192 -10.041 -39.212 1.00 49.75 215 ILE A N 1
ATOM 1776 C CA . ILE A 1 215 ? 32.367 -8.925 -40.148 1.00 49.75 215 ILE A CA 1
ATOM 1777 C C . ILE A 1 215 ? 32.875 -7.737 -39.340 1.00 49.75 215 ILE A C 1
ATOM 1779 O O . ILE A 1 215 ? 32.099 -6.881 -38.918 1.00 49.75 215 ILE A O 1
ATOM 1783 N N . SER A 1 216 ? 34.189 -7.666 -39.127 1.00 52.16 216 SER A N 1
ATOM 1784 C CA . SER A 1 216 ? 34.835 -6.420 -38.723 1.00 52.16 216 SER A CA 1
ATOM 1785 C C . SER A 1 216 ? 34.771 -5.443 -39.900 1.00 52.16 216 SER A C 1
ATOM 1787 O O . SER A 1 216 ? 35.726 -5.235 -40.642 1.00 52.16 216 SER A O 1
ATOM 1789 N N . PHE A 1 217 ? 33.603 -4.820 -40.087 1.00 51.00 217 PHE A N 1
ATOM 1790 C CA . PHE A 1 217 ? 33.381 -3.775 -41.093 1.00 51.00 217 PHE A CA 1
ATOM 1791 C C . PHE A 1 217 ? 34.421 -2.639 -40.967 1.00 51.00 217 PHE A C 1
ATOM 1793 O O . PHE A 1 217 ? 34.765 -1.983 -41.947 1.00 51.00 217 PHE A O 1
ATOM 1800 N N . PHE A 1 218 ? 34.976 -2.470 -39.763 1.00 50.97 218 PHE A N 1
ATOM 1801 C CA . PHE A 1 218 ? 36.017 -1.506 -39.411 1.00 50.97 218 PHE A CA 1
ATOM 1802 C C . PHE A 1 218 ? 37.433 -1.854 -39.896 1.00 50.97 218 PHE A C 1
ATOM 1804 O O . PHE A 1 218 ? 38.254 -0.949 -40.030 1.00 50.97 218 PHE A O 1
ATOM 1811 N N . ASP A 1 219 ? 37.748 -3.113 -40.220 1.00 54.78 219 ASP A N 1
ATOM 1812 C CA . ASP A 1 219 ? 39.083 -3.438 -40.748 1.00 54.78 219 ASP A CA 1
ATOM 1813 C C . ASP A 1 219 ? 39.237 -3.053 -42.228 1.00 54.78 219 ASP A C 1
ATOM 1815 O O . ASP A 1 219 ? 40.355 -2.870 -42.707 1.00 54.78 219 ASP A O 1
ATOM 1819 N N . PHE A 1 220 ? 38.128 -2.853 -42.950 1.00 50.47 220 PHE A N 1
ATOM 1820 C CA . PHE A 1 220 ? 38.142 -2.470 -44.366 1.00 50.47 220 PHE A CA 1
ATOM 1821 C C . PHE A 1 220 ? 38.420 -0.971 -44.597 1.00 50.47 220 PHE A C 1
ATOM 1823 O O . PHE A 1 220 ? 38.917 -0.586 -45.652 1.00 50.47 220 PHE A O 1
ATOM 1830 N N . PHE A 1 221 ? 38.125 -0.109 -43.619 1.00 51.28 221 PHE A N 1
ATOM 1831 C CA . PHE A 1 221 ? 38.083 1.352 -43.798 1.00 51.28 221 PHE A CA 1
ATOM 1832 C C . PHE A 1 221 ? 39.253 2.123 -43.159 1.00 51.28 221 PHE A C 1
ATOM 1834 O O . PHE A 1 221 ? 39.348 3.344 -43.283 1.00 51.28 221 PHE A O 1
ATOM 1841 N N . LYS A 1 222 ? 40.225 1.405 -42.591 1.00 53.25 222 LYS A N 1
ATOM 1842 C CA . LYS A 1 222 ? 41.354 1.911 -41.786 1.00 53.25 222 LYS A CA 1
ATOM 1843 C C . LYS A 1 222 ? 42.418 2.758 -42.519 1.00 53.25 222 LYS A C 1
ATOM 1845 O O . LYS A 1 222 ? 43.532 2.891 -42.021 1.00 53.25 222 LYS A O 1
ATOM 1850 N N . MET A 1 223 ? 42.134 3.305 -43.704 1.00 55.56 223 MET A N 1
ATOM 1851 C CA . MET A 1 223 ? 43.156 3.914 -44.573 1.00 55.56 223 MET A CA 1
ATOM 1852 C C . MET A 1 223 ? 43.213 5.456 -44.588 1.00 55.56 223 MET A C 1
ATOM 1854 O O . MET A 1 223 ? 44.189 5.965 -45.122 1.00 55.56 223 MET A O 1
ATOM 1858 N N . ASN A 1 224 ? 42.273 6.230 -44.009 1.00 54.84 224 ASN A N 1
ATOM 1859 C CA . ASN A 1 224 ? 42.318 7.713 -44.081 1.00 54.84 224 ASN A CA 1
ATOM 1860 C C . ASN A 1 224 ? 41.733 8.453 -42.852 1.00 54.84 224 ASN A C 1
ATOM 1862 O O . ASN A 1 224 ? 40.666 8.101 -42.365 1.00 54.84 224 ASN A O 1
ATOM 1866 N N . ASN A 1 225 ? 42.331 9.583 -42.435 1.00 60.28 225 ASN A N 1
ATOM 1867 C CA . ASN A 1 225 ? 41.829 10.431 -41.326 1.00 60.28 225 ASN A CA 1
ATOM 1868 C C . ASN A 1 225 ? 40.408 10.994 -41.551 1.00 60.28 225 ASN A C 1
ATOM 1870 O O . ASN A 1 225 ? 39.678 11.228 -40.593 1.00 60.28 225 ASN A O 1
ATOM 1874 N N . ALA A 1 226 ? 39.991 11.189 -42.808 1.00 62.28 226 ALA A N 1
ATOM 1875 C CA . ALA A 1 226 ? 38.622 11.595 -43.148 1.00 62.28 226 ALA A CA 1
ATOM 1876 C C . ALA A 1 226 ? 37.586 10.478 -42.900 1.00 62.28 226 ALA A C 1
ATOM 1878 O O . ALA A 1 226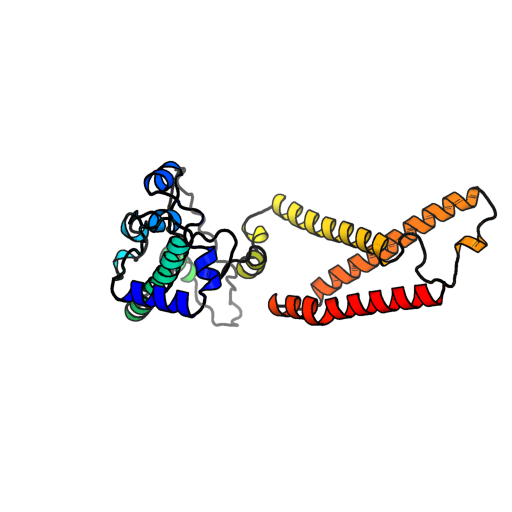 ? 36.400 10.757 -42.734 1.00 62.28 226 ALA A O 1
ATOM 1879 N N . VAL A 1 227 ? 38.031 9.219 -42.843 1.00 63.53 227 VAL A N 1
ATOM 1880 C CA . VAL A 1 227 ? 37.178 8.051 -42.603 1.00 63.53 227 VAL A CA 1
ATOM 1881 C C . VAL A 1 227 ? 36.846 7.903 -41.115 1.00 63.53 227 VAL A C 1
ATOM 1883 O O . VAL A 1 227 ? 35.747 7.473 -40.791 1.00 63.53 227 VAL A O 1
ATOM 1886 N N . GLY A 1 228 ? 37.689 8.407 -40.206 1.00 65.69 228 GLY A N 1
ATOM 1887 C CA . GLY A 1 228 ? 37.410 8.373 -38.762 1.00 65.69 228 GLY A CA 1
ATOM 1888 C C . GLY A 1 228 ? 36.153 9.154 -38.340 1.00 65.69 228 GLY A C 1
ATOM 1889 O O . GLY A 1 228 ? 35.424 8.730 -37.447 1.00 65.69 228 GLY A O 1
ATOM 1890 N N . ILE A 1 229 ? 35.828 10.269 -39.011 1.00 69.31 229 ILE A N 1
ATOM 1891 C CA . ILE A 1 229 ? 34.577 11.012 -38.745 1.00 69.31 229 ILE A CA 1
ATOM 1892 C C . ILE A 1 229 ? 33.358 10.210 -39.239 1.00 69.31 229 ILE A C 1
ATOM 1894 O O . ILE A 1 229 ? 32.307 10.191 -38.590 1.00 69.31 229 ILE A O 1
ATOM 1898 N N . LEU A 1 230 ? 33.497 9.509 -40.368 1.00 69.75 230 LEU A N 1
ATOM 1899 C CA . LEU A 1 230 ? 32.458 8.623 -40.899 1.00 69.75 230 LEU A CA 1
ATOM 1900 C C . LEU A 1 230 ? 32.239 7.402 -39.994 1.00 69.75 230 LEU A C 1
ATOM 1902 O O . LEU A 1 230 ? 31.101 7.003 -39.776 1.00 69.75 230 LEU A O 1
ATOM 1906 N N . GLU A 1 231 ? 33.297 6.863 -39.395 1.00 71.56 231 GLU A N 1
ATOM 1907 C CA . GLU A 1 231 ? 33.218 5.764 -38.427 1.00 71.56 231 GLU A CA 1
ATOM 1908 C C . GLU A 1 231 ? 32.439 6.156 -37.165 1.00 71.56 231 GLU A C 1
ATOM 1910 O O . GLU A 1 231 ? 31.529 5.436 -36.753 1.00 71.56 231 GLU A O 1
ATOM 1915 N N . ILE A 1 232 ? 32.728 7.327 -36.586 1.00 76.62 232 ILE A N 1
ATOM 1916 C CA . ILE A 1 232 ? 32.029 7.817 -35.387 1.00 76.62 232 ILE A CA 1
ATOM 1917 C C . ILE A 1 232 ? 30.547 8.069 -35.686 1.00 76.62 232 ILE A C 1
ATOM 1919 O O . ILE A 1 232 ? 29.673 7.660 -34.919 1.00 76.62 232 ILE A O 1
ATOM 1923 N N . THR A 1 233 ? 30.243 8.723 -36.810 1.00 81.88 233 THR A N 1
ATOM 1924 C CA . THR A 1 233 ? 28.851 9.004 -37.200 1.00 81.88 233 THR A CA 1
ATOM 1925 C C . THR A 1 233 ? 28.071 7.723 -37.492 1.00 81.88 233 THR A C 1
ATOM 1927 O O . THR A 1 233 ? 26.921 7.603 -37.063 1.00 81.88 233 THR A O 1
ATOM 1930 N N . MET A 1 234 ? 28.702 6.733 -38.128 1.00 80.62 234 MET A N 1
ATOM 1931 C CA . MET A 1 234 ? 28.100 5.424 -38.376 1.00 80.62 234 MET A CA 1
ATOM 1932 C C . MET A 1 234 ?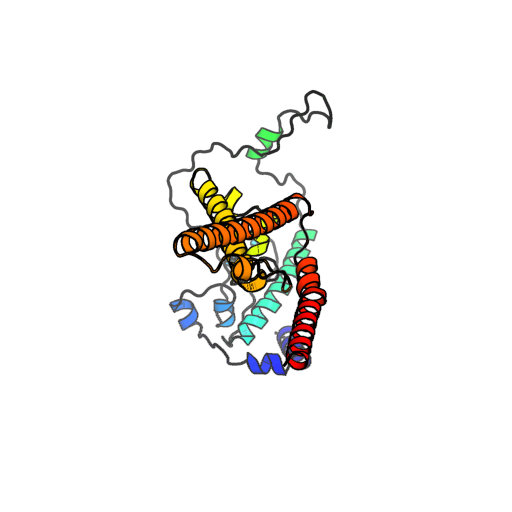 27.878 4.637 -37.075 1.00 80.62 234 MET A C 1
ATOM 1934 O O . MET A 1 234 ? 26.805 4.066 -36.890 1.00 80.62 234 MET A O 1
ATOM 1938 N N . GLY A 1 235 ? 28.828 4.661 -36.134 1.00 81.81 235 GLY A N 1
ATOM 1939 C CA . GLY A 1 235 ? 28.682 4.023 -34.820 1.00 81.81 235 GLY A CA 1
ATOM 1940 C C . GLY A 1 235 ? 27.524 4.610 -34.003 1.00 81.81 235 GLY A C 1
ATOM 1941 O O . GLY A 1 235 ? 26.687 3.876 -33.470 1.00 81.81 235 GLY A O 1
ATOM 1942 N N . ILE A 1 236 ? 27.396 5.942 -33.978 1.00 85.69 236 ILE A N 1
ATOM 1943 C CA . ILE A 1 236 ? 26.260 6.626 -33.337 1.00 85.69 236 ILE A CA 1
ATOM 1944 C C . ILE A 1 236 ? 24.944 6.246 -34.031 1.00 85.69 236 ILE A C 1
ATOM 1946 O O . ILE A 1 236 ? 23.953 5.953 -33.364 1.00 85.69 236 ILE A O 1
ATOM 1950 N N . PHE A 1 237 ? 24.922 6.182 -35.361 1.00 87.56 237 PHE A N 1
ATOM 1951 C CA . PHE A 1 237 ? 23.722 5.785 -36.094 1.00 87.56 237 PHE A CA 1
ATOM 1952 C C . PHE A 1 237 ? 23.294 4.338 -35.791 1.00 87.56 237 PHE A C 1
ATOM 1954 O O . PHE A 1 237 ? 22.108 4.078 -35.566 1.00 87.56 237 PHE A O 1
ATOM 1961 N N . ILE A 1 238 ? 24.244 3.400 -35.720 1.00 85.81 238 ILE A N 1
ATOM 1962 C CA . ILE A 1 238 ? 23.985 1.991 -35.384 1.00 85.81 238 ILE A CA 1
ATOM 1963 C C . ILE A 1 238 ? 23.418 1.869 -33.965 1.00 85.81 238 ILE A C 1
ATOM 1965 O O . ILE A 1 238 ? 22.411 1.187 -33.763 1.00 85.81 238 ILE A O 1
ATOM 1969 N N . THR A 1 239 ? 24.020 2.557 -32.990 1.00 87.88 239 THR A N 1
ATOM 1970 C CA . THR A 1 239 ? 23.545 2.530 -31.594 1.00 87.88 239 THR A CA 1
ATOM 1971 C C . THR A 1 239 ? 22.136 3.092 -31.459 1.00 87.88 239 THR A C 1
ATOM 1973 O O . THR A 1 239 ? 21.284 2.462 -30.835 1.00 87.88 239 THR A O 1
ATOM 1976 N N . LEU A 1 240 ? 21.852 4.233 -32.093 1.00 90.69 240 LEU A N 1
ATOM 1977 C CA . LEU A 1 240 ? 20.518 4.825 -32.085 1.00 90.69 240 LEU A CA 1
ATOM 1978 C C . LEU A 1 240 ? 19.502 3.897 -32.747 1.00 90.69 240 LEU A C 1
ATOM 1980 O O . LEU A 1 240 ? 18.433 3.674 -32.187 1.00 90.69 240 LEU A O 1
ATOM 1984 N N . THR A 1 241 ? 19.839 3.301 -33.891 1.00 90.19 241 THR A N 1
ATOM 1985 C CA . THR A 1 241 ? 18.943 2.376 -34.601 1.00 90.19 241 THR A CA 1
ATOM 1986 C C . THR A 1 241 ? 18.583 1.167 -33.734 1.00 90.19 241 THR A C 1
ATOM 1988 O O . THR A 1 241 ? 17.409 0.809 -33.629 1.00 90.19 241 THR A O 1
ATOM 1991 N N . LYS A 1 242 ? 19.567 0.566 -33.052 1.00 88.50 242 LYS A N 1
ATOM 1992 C CA . LYS A 1 242 ? 19.342 -0.543 -32.110 1.00 88.50 242 LYS A CA 1
ATOM 1993 C C . LYS A 1 242 ? 18.477 -0.124 -30.915 1.00 88.50 242 LYS A C 1
ATOM 1995 O O . LYS A 1 242 ? 17.545 -0.845 -30.560 1.00 88.50 242 LYS A O 1
ATOM 2000 N N . ALA A 1 243 ? 18.736 1.049 -30.338 1.00 91.88 243 ALA A N 1
ATOM 2001 C CA . ALA A 1 243 ? 17.947 1.573 -29.226 1.00 91.88 243 ALA A CA 1
ATOM 2002 C C . ALA A 1 243 ? 16.492 1.841 -29.636 1.00 91.88 243 ALA A C 1
ATOM 2004 O O . ALA A 1 243 ? 15.571 1.426 -28.934 1.00 91.88 243 ALA A O 1
ATOM 2005 N N . TYR A 1 244 ? 16.268 2.438 -30.812 1.00 92.88 244 TYR A N 1
ATOM 2006 C CA . TYR A 1 244 ? 14.929 2.642 -31.368 1.00 92.88 244 TYR A CA 1
ATOM 2007 C C . TYR A 1 244 ? 14.200 1.325 -31.641 1.00 92.88 244 TYR A C 1
ATOM 2009 O O . TYR A 1 244 ? 13.004 1.232 -31.371 1.00 92.88 244 TYR A O 1
ATOM 2017 N N . LEU A 1 245 ? 14.899 0.294 -32.123 1.00 91.19 245 LEU A N 1
ATOM 2018 C CA . LEU A 1 245 ? 14.321 -1.038 -32.308 1.00 91.19 245 LEU A CA 1
ATOM 2019 C C . LEU A 1 245 ? 13.876 -1.639 -30.967 1.00 91.19 245 LEU A C 1
ATOM 2021 O O . LEU A 1 245 ? 12.762 -2.152 -30.863 1.00 91.19 245 LEU A O 1
ATOM 2025 N N . PHE A 1 246 ? 14.701 -1.538 -29.922 1.00 89.19 246 PHE A N 1
ATOM 2026 C CA . PHE A 1 246 ? 14.347 -2.040 -28.591 1.00 89.19 246 PHE A CA 1
ATOM 2027 C C . PHE A 1 246 ? 13.175 -1.264 -27.968 1.00 89.19 246 PHE A C 1
ATOM 2029 O O . PHE A 1 246 ? 12.259 -1.853 -27.385 1.00 89.19 246 PHE A O 1
ATOM 2036 N N . LEU A 1 247 ? 13.167 0.059 -28.140 1.00 91.25 247 LEU A N 1
ATOM 2037 C CA . LEU A 1 247 ? 12.064 0.931 -27.746 1.00 91.25 247 LEU A CA 1
ATOM 2038 C C . LEU A 1 247 ? 10.771 0.517 -28.462 1.00 91.25 247 LEU A C 1
ATOM 2040 O O . LEU A 1 247 ? 9.739 0.338 -27.814 1.00 91.25 247 LEU A O 1
ATOM 2044 N N . PHE A 1 248 ? 10.831 0.295 -29.778 1.00 91.69 248 PHE A N 1
ATOM 2045 C CA . PHE A 1 248 ? 9.692 -0.143 -30.583 1.00 91.69 248 PHE A CA 1
ATOM 2046 C C . PHE A 1 248 ? 9.124 -1.484 -30.104 1.00 91.69 248 PHE A C 1
ATOM 2048 O O . PHE A 1 248 ? 7.910 -1.605 -29.932 1.00 91.69 248 PHE A O 1
ATOM 2055 N N . ILE A 1 249 ? 9.982 -2.470 -29.817 1.00 88.25 249 ILE A N 1
ATOM 2056 C CA . ILE A 1 249 ? 9.555 -3.755 -29.242 1.00 88.25 249 ILE A CA 1
ATOM 2057 C C . ILE A 1 249 ? 8.852 -3.535 -27.900 1.00 88.25 249 ILE A C 1
ATOM 2059 O O . ILE A 1 249 ? 7.759 -4.055 -27.690 1.00 88.25 249 ILE A O 1
ATOM 2063 N N . SER A 1 250 ? 9.433 -2.723 -27.016 1.00 85.31 250 SER A N 1
ATOM 2064 C CA . SER A 1 250 ? 8.880 -2.464 -25.681 1.00 85.31 250 SER A CA 1
ATOM 2065 C C . SER A 1 250 ? 7.495 -1.803 -25.743 1.00 85.31 250 SER A C 1
ATOM 2067 O O . SER A 1 250 ? 6.582 -2.194 -25.014 1.00 85.31 250 SER A O 1
ATOM 2069 N N . ILE A 1 251 ? 7.302 -0.844 -26.656 1.00 86.12 251 ILE A N 1
ATOM 2070 C CA . ILE A 1 251 ? 5.989 -0.225 -26.899 1.00 86.12 251 ILE A CA 1
ATOM 2071 C C . ILE A 1 251 ? 5.011 -1.239 -27.497 1.00 86.12 251 ILE A C 1
ATOM 2073 O O . ILE A 1 251 ? 3.863 -1.313 -27.064 1.00 86.12 251 ILE A O 1
ATOM 2077 N N . THR A 1 252 ? 5.462 -2.053 -28.451 1.00 82.12 252 THR A N 1
ATOM 2078 C CA . THR A 1 252 ? 4.611 -3.057 -29.099 1.00 82.12 252 THR A CA 1
ATOM 2079 C C . THR A 1 252 ? 4.121 -4.094 -28.096 1.00 82.12 252 THR A C 1
ATOM 2081 O O . THR A 1 252 ? 2.938 -4.403 -28.090 1.00 82.12 252 THR A O 1
ATOM 2084 N N . ILE A 1 253 ? 4.985 -4.586 -27.205 1.00 79.12 253 ILE A N 1
ATOM 2085 C CA . ILE A 1 253 ? 4.611 -5.508 -26.120 1.00 79.12 253 ILE A CA 1
ATOM 2086 C C . ILE A 1 253 ? 3.521 -4.888 -25.237 1.00 79.12 253 ILE A C 1
ATOM 2088 O O . ILE A 1 253 ? 2.542 -5.555 -24.908 1.00 79.12 253 ILE A O 1
ATOM 2092 N N . ARG A 1 254 ? 3.651 -3.598 -24.903 1.00 74.25 254 ARG A N 1
ATOM 2093 C CA . ARG A 1 254 ? 2.649 -2.868 -24.113 1.00 74.25 254 ARG A CA 1
ATOM 2094 C C . ARG A 1 254 ? 1.299 -2.757 -24.827 1.00 74.25 254 ARG A C 1
ATOM 2096 O O . ARG A 1 254 ? 0.271 -2.699 -24.160 1.00 74.25 254 ARG A O 1
ATOM 2103 N N . TRP A 1 255 ? 1.295 -2.677 -26.156 1.00 74.69 255 TRP A N 1
ATOM 2104 C CA . TRP A 1 255 ? 0.070 -2.572 -26.954 1.00 74.69 255 TRP A CA 1
ATOM 2105 C C . TRP A 1 255 ? -0.562 -3.927 -27.279 1.00 74.69 255 TRP A C 1
ATOM 2107 O O . TRP A 1 255 ? -1.779 -4.001 -27.415 1.00 74.69 255 TRP A O 1
ATOM 2117 N N . THR A 1 256 ? 0.241 -4.983 -27.429 1.00 71.06 256 THR A N 1
ATOM 2118 C CA . THR A 1 256 ? -0.231 -6.292 -27.902 1.00 71.06 256 THR A CA 1
ATOM 2119 C C . THR A 1 256 ? -0.610 -7.242 -26.778 1.00 71.06 256 THR A C 1
ATOM 2121 O O . THR A 1 256 ? -1.520 -8.050 -26.965 1.00 71.06 256 THR A O 1
ATOM 2124 N N . LEU A 1 257 ? 0.058 -7.173 -25.622 1.00 74.81 257 LEU A N 1
ATOM 2125 C CA . LEU A 1 257 ? -0.219 -8.101 -24.533 1.00 74.81 257 LEU A CA 1
ATOM 2126 C C . LEU A 1 257 ? -1.384 -7.617 -23.656 1.00 74.81 257 LEU A C 1
ATOM 2128 O O . LEU A 1 257 ? -1.394 -6.461 -23.222 1.00 74.81 257 LEU A O 1
ATOM 2132 N N . PRO A 1 258 ? -2.351 -8.501 -23.336 1.00 69.75 258 PRO A N 1
ATOM 2133 C CA . PRO A 1 258 ? -3.327 -8.218 -22.295 1.00 69.75 258 PRO A CA 1
ATOM 2134 C C . PRO A 1 258 ? -2.603 -8.058 -20.953 1.00 69.75 258 PRO A C 1
ATOM 2136 O O . PRO A 1 258 ? -1.570 -8.686 -20.720 1.00 69.75 258 PRO A O 1
ATOM 2139 N N . ARG A 1 259 ? -3.140 -7.209 -20.068 1.00 65.19 259 ARG A N 1
ATOM 2140 C CA . ARG A 1 259 ? -2.544 -6.950 -18.748 1.00 65.19 259 ARG A CA 1
ATOM 2141 C C . ARG A 1 259 ? -2.326 -8.272 -18.003 1.00 65.19 259 ARG A C 1
ATOM 2143 O O . ARG A 1 259 ? -3.286 -8.982 -17.706 1.00 65.19 259 ARG A O 1
ATOM 2150 N N . MET A 1 260 ? -1.061 -8.596 -17.745 1.00 69.88 260 MET A N 1
ATOM 2151 C CA . MET A 1 260 ? -0.651 -9.815 -17.050 1.00 69.88 260 MET A CA 1
ATOM 2152 C C . MET A 1 260 ? -0.658 -9.562 -15.547 1.00 69.88 260 MET A C 1
ATOM 2154 O O . MET A 1 260 ? -0.159 -8.534 -15.095 1.00 69.88 260 MET A O 1
ATOM 2158 N N . ARG A 1 261 ? -1.180 -10.515 -14.772 1.00 76.81 261 ARG A N 1
ATOM 2159 C CA . ARG A 1 261 ? -1.169 -10.424 -13.306 1.00 76.81 261 ARG A CA 1
ATOM 2160 C C . ARG A 1 261 ? 0.267 -10.474 -12.784 1.00 76.81 261 ARG A C 1
ATOM 2162 O O . ARG A 1 261 ? 1.074 -11.248 -13.307 1.00 76.81 261 ARG A O 1
ATOM 2169 N N . MET A 1 262 ? 0.558 -9.743 -11.706 1.00 73.38 262 MET A N 1
ATOM 2170 C CA . MET A 1 262 ? 1.896 -9.710 -11.103 1.00 73.38 262 MET A CA 1
ATOM 2171 C C . MET A 1 262 ? 2.438 -11.110 -10.777 1.00 73.38 262 MET A C 1
ATOM 2173 O O . MET A 1 262 ? 3.577 -11.419 -11.114 1.00 73.38 262 MET A O 1
ATOM 2177 N N . ASP A 1 263 ? 1.604 -12.011 -10.251 1.00 78.06 263 ASP A N 1
ATOM 2178 C CA . ASP A 1 263 ? 2.000 -13.399 -9.965 1.00 78.06 263 ASP A CA 1
ATOM 2179 C C . ASP A 1 263 ? 2.535 -14.140 -11.200 1.00 78.06 263 ASP A C 1
ATOM 2181 O O . ASP A 1 263 ? 3.441 -14.972 -11.111 1.00 78.06 263 ASP A O 1
ATOM 2185 N N . GLN A 1 264 ? 1.972 -13.860 -12.378 1.00 81.69 264 GLN A N 1
ATOM 2186 C CA . GLN A 1 264 ? 2.381 -14.486 -13.634 1.00 81.69 264 GLN A CA 1
ATOM 2187 C C . GLN A 1 264 ? 3.710 -13.907 -14.126 1.00 81.69 264 GLN A C 1
ATOM 2189 O O . GLN A 1 264 ? 4.568 -14.663 -14.583 1.00 81.69 264 GLN A O 1
ATOM 2194 N N . LEU A 1 265 ? 3.909 -12.595 -13.971 1.00 78.94 265 LEU A N 1
ATOM 2195 C CA . LEU A 1 265 ? 5.173 -11.923 -14.282 1.00 78.94 265 LEU A CA 1
ATOM 2196 C C . LEU A 1 265 ? 6.305 -12.411 -13.371 1.00 78.94 265 LEU A C 1
ATOM 2198 O O . LEU A 1 265 ? 7.389 -12.735 -13.855 1.00 78.94 265 LEU A O 1
ATOM 2202 N N . LEU A 1 266 ? 6.039 -12.547 -12.070 1.00 83.56 266 LEU A N 1
ATOM 2203 C CA . LEU A 1 266 ? 6.999 -13.054 -11.089 1.00 83.56 266 LEU A CA 1
ATOM 2204 C C . LEU A 1 266 ? 7.383 -14.507 -11.386 1.00 83.56 266 LEU A C 1
ATOM 2206 O O . LEU A 1 266 ? 8.566 -14.844 -11.400 1.00 83.56 266 LEU A O 1
ATOM 2210 N N . ASN A 1 267 ? 6.405 -15.359 -11.707 1.00 90.00 267 ASN A N 1
ATOM 2211 C CA . ASN A 1 267 ? 6.684 -16.732 -12.127 1.00 90.00 267 ASN A CA 1
ATOM 2212 C C . ASN A 1 267 ? 7.529 -16.781 -13.411 1.00 90.00 267 ASN A C 1
ATOM 2214 O O . ASN A 1 267 ? 8.461 -17.580 -13.481 1.00 90.00 267 ASN A O 1
ATOM 2218 N N . LEU A 1 268 ? 7.251 -15.930 -14.403 1.00 88.81 268 LEU A N 1
ATOM 2219 C CA . LEU A 1 268 ? 8.031 -15.856 -15.641 1.00 88.81 268 LEU A CA 1
ATOM 2220 C C . LEU A 1 268 ? 9.476 -15.402 -15.381 1.00 88.81 268 LEU A C 1
ATOM 2222 O O . LEU A 1 268 ? 10.416 -16.024 -15.877 1.00 88.81 268 LEU A O 1
ATOM 2226 N N . GLY A 1 269 ? 9.667 -14.373 -14.553 1.00 88.56 269 GLY A N 1
ATOM 2227 C CA . GLY A 1 269 ? 10.990 -13.879 -14.177 1.00 88.56 269 GLY A CA 1
ATOM 2228 C C . GLY A 1 269 ? 11.822 -14.927 -13.440 1.00 88.56 269 GLY A C 1
ATOM 2229 O O . GLY A 1 269 ? 12.924 -15.274 -13.865 1.00 88.56 269 GLY A O 1
ATOM 2230 N N . TRP A 1 270 ? 11.273 -15.478 -12.358 1.00 90.38 270 TRP A N 1
ATOM 2231 C CA . TRP A 1 270 ? 12.031 -16.344 -11.457 1.00 90.38 270 TRP A CA 1
ATOM 2232 C C . TRP A 1 270 ? 12.176 -17.782 -11.949 1.00 90.38 270 TRP A C 1
ATOM 2234 O O . TRP A 1 270 ? 13.235 -18.375 -11.759 1.00 90.38 270 TRP A O 1
ATOM 2244 N N . LYS A 1 271 ? 11.151 -18.359 -12.589 1.00 89.75 271 LYS A N 1
ATOM 2245 C CA . LYS A 1 271 ? 11.202 -19.765 -13.029 1.00 89.75 271 LYS A CA 1
ATOM 2246 C C . LYS A 1 271 ? 11.784 -19.941 -14.425 1.00 89.75 271 LYS A C 1
ATOM 2248 O O . LYS A 1 271 ? 12.333 -21.003 -14.698 1.00 89.75 271 LYS A O 1
ATOM 2253 N N . PHE A 1 272 ? 11.666 -18.939 -15.297 1.00 92.00 272 PHE A N 1
ATOM 2254 C CA . PHE A 1 272 ? 12.117 -19.055 -16.686 1.00 92.00 272 PHE A CA 1
ATOM 2255 C C . PHE A 1 272 ? 13.300 -18.140 -16.994 1.00 92.00 272 PHE A C 1
ATOM 2257 O O . PHE A 1 272 ? 14.353 -18.636 -17.389 1.00 92.00 272 PHE A O 1
ATOM 2264 N N . LEU A 1 273 ? 13.171 -16.825 -16.798 1.00 91.75 273 LEU A N 1
ATOM 2265 C CA . LEU A 1 273 ? 14.208 -15.885 -17.243 1.00 91.75 273 LEU A CA 1
ATOM 2266 C C . LEU A 1 273 ? 15.523 -16.022 -16.466 1.00 91.75 273 LEU A C 1
ATOM 2268 O O . LEU A 1 273 ? 16.585 -15.992 -17.085 1.00 91.75 273 LEU A O 1
ATOM 2272 N N . LEU A 1 274 ? 15.469 -16.204 -15.142 1.00 92.25 274 LEU A N 1
ATOM 2273 C CA . LEU A 1 274 ? 16.670 -16.347 -14.308 1.00 92.25 274 LEU A CA 1
ATOM 2274 C C . LEU A 1 274 ? 17.503 -17.598 -14.650 1.00 92.25 274 LEU A C 1
ATOM 2276 O O . LEU A 1 274 ? 18.706 -17.467 -14.875 1.00 92.25 274 LEU A O 1
ATOM 2280 N N . PRO A 1 275 ? 16.914 -18.807 -14.744 1.00 94.50 275 PRO A N 1
ATOM 2281 C CA . PRO A 1 275 ? 17.673 -19.984 -15.161 1.00 94.50 275 PRO A CA 1
ATOM 2282 C C . PRO A 1 275 ? 18.245 -19.859 -16.578 1.00 94.50 275 PRO A C 1
ATOM 2284 O O . PRO A 1 275 ? 19.377 -20.276 -16.816 1.00 94.50 275 PRO A O 1
ATOM 2287 N N . ILE A 1 276 ? 17.499 -19.253 -17.512 1.00 95.19 276 ILE A N 1
ATOM 2288 C CA . ILE A 1 276 ? 17.965 -19.043 -18.891 1.00 95.19 276 ILE A CA 1
ATOM 2289 C C . ILE A 1 276 ? 19.153 -18.075 -18.928 1.00 95.19 276 ILE A C 1
ATOM 2291 O O . ILE A 1 276 ? 20.129 -18.342 -19.630 1.00 95.19 276 ILE A O 1
ATOM 2295 N N . SER A 1 277 ? 19.108 -16.969 -18.179 1.00 92.19 277 SER A N 1
ATOM 2296 C CA . SER A 1 277 ? 20.204 -15.993 -18.161 1.00 92.19 277 SER A CA 1
ATOM 2297 C C . SER A 1 277 ? 21.476 -16.571 -17.537 1.00 92.19 277 SER A C 1
ATOM 2299 O O . SER A 1 277 ? 22.560 -16.386 -18.092 1.00 92.19 277 SER A O 1
ATOM 2301 N N . LEU A 1 278 ? 21.347 -17.343 -16.452 1.00 93.69 278 LEU A N 1
ATOM 2302 C CA . LEU A 1 278 ? 22.458 -18.086 -15.849 1.00 93.69 278 LEU A CA 1
ATOM 2303 C C . LEU A 1 278 ? 23.030 -19.130 -16.815 1.00 93.69 278 LEU A C 1
ATOM 2305 O O . LEU A 1 278 ? 24.247 -19.229 -16.958 1.00 93.69 278 LEU A O 1
ATOM 2309 N N . GLY A 1 279 ? 22.168 -19.866 -17.521 1.00 95.12 279 GLY A N 1
ATOM 2310 C CA . GLY A 1 279 ? 22.587 -20.818 -18.549 1.00 95.12 279 GLY A CA 1
ATOM 2311 C C . GLY A 1 279 ? 23.364 -20.150 -19.687 1.00 95.12 279 GLY A C 1
ATOM 2312 O O . GLY A 1 279 ? 24.409 -20.654 -20.092 1.00 95.12 279 GLY A O 1
ATOM 2313 N N . ASN A 1 280 ? 22.905 -18.986 -20.157 1.00 91.25 280 ASN A N 1
ATOM 2314 C CA . ASN A 1 280 ? 23.605 -18.214 -21.183 1.00 91.25 280 ASN A CA 1
ATOM 2315 C C . ASN A 1 280 ? 24.983 -17.739 -20.697 1.00 91.25 280 ASN A C 1
ATOM 2317 O O . ASN A 1 280 ? 25.961 -17.867 -21.424 1.00 91.25 280 ASN A O 1
ATOM 2321 N N . LEU A 1 281 ? 25.085 -17.258 -19.454 1.00 90.69 281 LEU A N 1
ATOM 2322 C CA . LEU A 1 281 ? 26.356 -16.834 -18.858 1.00 90.69 281 LEU A CA 1
ATOM 2323 C C . LEU A 1 281 ? 27.354 -18.000 -18.756 1.00 90.69 281 LEU A C 1
ATOM 2325 O O . LEU A 1 281 ? 28.521 -17.864 -19.123 1.00 90.69 281 LEU A O 1
ATOM 2329 N N . LEU A 1 282 ? 26.907 -19.170 -18.298 1.00 94.19 282 LEU A N 1
ATOM 2330 C CA . LEU A 1 282 ? 27.758 -20.362 -18.225 1.00 94.19 282 LEU A CA 1
ATOM 2331 C C . LEU A 1 282 ? 28.226 -20.814 -19.613 1.00 94.19 282 LEU A C 1
ATOM 2333 O O . LEU A 1 282 ? 29.382 -21.197 -19.789 1.00 94.19 282 LEU A O 1
ATOM 2337 N N . LEU A 1 283 ? 27.350 -20.734 -20.613 1.00 92.50 283 LEU A N 1
ATOM 2338 C CA . LEU A 1 283 ? 27.683 -21.084 -21.988 1.00 92.50 283 LEU A CA 1
ATOM 2339 C C . LEU A 1 283 ? 28.706 -20.107 -22.582 1.00 92.50 283 LEU A C 1
ATOM 2341 O O . LEU A 1 283 ? 29.710 -20.553 -23.132 1.00 92.50 283 LEU A O 1
ATOM 2345 N N . THR A 1 284 ? 28.510 -18.793 -22.441 1.00 86.56 284 THR A N 1
ATOM 2346 C CA . THR A 1 284 ? 29.446 -17.792 -22.980 1.00 86.56 284 THR A CA 1
ATOM 2347 C C . THR A 1 284 ? 30.812 -17.861 -22.306 1.00 86.56 284 THR A C 1
ATOM 2349 O O . THR A 1 284 ? 31.826 -17.844 -22.999 1.00 86.56 284 THR A O 1
ATOM 2352 N N . THR A 1 285 ? 30.855 -18.027 -20.982 1.00 88.81 285 THR A N 1
ATOM 2353 C CA . THR A 1 285 ? 32.115 -18.223 -20.243 1.00 88.81 285 THR A CA 1
ATOM 2354 C C . THR A 1 285 ? 32.829 -19.513 -20.653 1.00 88.81 285 THR A C 1
ATOM 2356 O O . THR A 1 285 ? 34.045 -19.500 -20.833 1.00 88.81 285 THR A O 1
ATOM 2359 N N . SER A 1 286 ? 32.092 -20.604 -20.891 1.00 90.81 286 SER A N 1
ATOM 2360 C CA . SER A 1 286 ? 32.660 -21.860 -21.404 1.00 90.81 286 SER A CA 1
ATOM 2361 C C . SER A 1 286 ? 33.241 -21.697 -22.812 1.00 90.81 286 SER A C 1
ATOM 2363 O O . SER A 1 286 ? 34.362 -22.135 -23.061 1.00 90.81 286 SER A O 1
ATOM 2365 N N . PHE A 1 287 ? 32.527 -21.032 -23.731 1.00 88.31 287 PHE A N 1
ATOM 2366 C CA . PHE A 1 287 ? 33.048 -20.741 -25.073 1.00 88.31 287 PHE A CA 1
ATOM 2367 C C . PHE A 1 287 ? 34.290 -19.854 -25.027 1.00 88.31 287 PHE A C 1
ATOM 2369 O O . PHE A 1 287 ? 35.244 -20.113 -25.755 1.00 88.31 287 PHE A O 1
ATOM 2376 N N . GLN A 1 288 ? 34.303 -18.851 -24.149 1.00 84.81 288 GLN A N 1
ATOM 2377 C CA . GLN A 1 288 ? 35.448 -17.964 -24.000 1.00 84.81 288 GLN A CA 1
ATOM 2378 C C . GLN A 1 288 ? 36.682 -18.707 -23.469 1.00 84.81 288 GLN A C 1
ATOM 2380 O O . GLN A 1 288 ? 37.774 -18.496 -23.987 1.00 84.81 288 GLN A O 1
ATOM 2385 N N . LEU A 1 289 ? 36.506 -19.617 -22.501 1.00 84.19 289 LEU A N 1
ATOM 2386 C CA . LEU A 1 289 ? 37.579 -20.479 -21.989 1.00 84.19 289 LEU A CA 1
ATOM 2387 C C . LEU A 1 289 ? 38.125 -21.452 -23.040 1.00 84.19 289 LEU A C 1
ATOM 2389 O O . LEU A 1 289 ? 39.307 -21.756 -23.005 1.00 84.19 289 LEU A O 1
ATOM 2393 N N . VAL A 1 290 ? 37.285 -21.945 -23.955 1.00 84.81 290 VAL A N 1
ATOM 2394 C CA . VAL A 1 290 ? 37.714 -22.826 -25.059 1.00 84.81 290 VAL A CA 1
ATOM 2395 C C . VAL A 1 290 ? 38.392 -22.041 -26.190 1.00 84.81 290 VAL A C 1
ATOM 2397 O O . VAL A 1 290 ? 39.215 -22.597 -26.910 1.00 84.81 290 VAL A O 1
ATOM 2400 N N . SER A 1 291 ? 38.035 -20.766 -26.373 1.00 71.06 291 SER A N 1
ATOM 2401 C CA . SER A 1 291 ? 38.649 -19.877 -27.371 1.00 71.06 291 SER A CA 1
ATOM 2402 C C . SER A 1 291 ? 39.962 -19.219 -26.919 1.00 71.06 291 SER A C 1
ATOM 2404 O O . SER A 1 291 ? 40.622 -18.586 -27.743 1.00 71.06 291 SER A O 1
ATOM 2406 N N . LEU A 1 292 ? 40.292 -19.330 -25.626 1.00 58.25 292 LEU A N 1
ATOM 2407 C CA . LEU A 1 292 ? 41.555 -18.906 -25.007 1.00 58.25 292 LEU A CA 1
ATOM 2408 C C . LEU A 1 292 ? 42.614 -20.005 -25.140 1.00 58.25 292 LEU A C 1
ATOM 2410 O O . LEU A 1 292 ? 43.778 -19.638 -25.411 1.00 58.25 292 LEU A O 1
#